Protein AF-A0A0D7EI09-F1 (afdb_monomer_lite)

Sequence (229 aa):
MLKRGVKDADVNAFLATLRSWRQDGRVPMLLSGSMGLSWLIRERGIAREHFNDLVKSNTPPPLRDDDARAMLKALATEENCDWLTPAIVDVVFEELAVAYPSFIQFAFGRLKDHKAVSVDDVRRIFADHIRPSLDEDFYAQFDTRMNRFETADKAMARDVLRCIAKAGDAPASLADIAQVLGSHAATDRDDIIPMLAEDGFVSVDTRDQSVRFGSPLVRTWWQSKPYRR

Radius of gyration: 21.13 Å; chains: 1; bounding box: 54×46×56 Å

Structure (mmCIF, N/CA/C/O backbone):
data_AF-A0A0D7EI09-F1
#
_entry.id   AF-A0A0D7EI09-F1
#
loop_
_atom_site.group_PDB
_atom_site.id
_atom_site.type_symbol
_atom_site.label_atom_id
_atom_site.label_alt_id
_atom_site.label_comp_id
_atom_site.label_asym_id
_atom_site.label_entity_id
_atom_site.label_seq_id
_atom_site.pdbx_PDB_ins_code
_atom_site.Cartn_x
_atom_site.Cartn_y
_atom_site.Cartn_z
_atom_site.occupancy
_atom_site.B_iso_or_equiv
_atom_site.auth_seq_id
_atom_site.auth_comp_id
_atom_site.auth_asym_id
_atom_site.auth_atom_id
_atom_site.pdbx_PDB_model_num
ATOM 1 N N . MET A 1 1 ? -21.530 2.955 -1.478 1.00 43.50 1 MET A N 1
ATOM 2 C CA . MET A 1 1 ? -22.876 3.490 -1.177 1.00 43.50 1 MET A CA 1
ATOM 3 C C . MET A 1 1 ? -23.848 2.312 -1.216 1.00 43.50 1 MET A C 1
ATOM 5 O O . MET A 1 1 ? -24.013 1.739 -2.286 1.00 43.50 1 MET A O 1
ATOM 9 N N . LEU A 1 2 ? -24.386 1.856 -0.075 1.00 46.69 2 LEU A N 1
ATOM 10 C CA . LEU A 1 2 ? -25.416 0.803 -0.076 1.00 46.69 2 LEU A CA 1
ATOM 11 C C . LEU A 1 2 ? -26.659 1.356 -0.782 1.00 46.69 2 LEU A C 1
ATOM 13 O O . LEU A 1 2 ? -27.037 2.507 -0.551 1.00 46.69 2 LEU A O 1
ATOM 17 N N . LYS A 1 3 ? -27.252 0.574 -1.691 1.00 48.78 3 LYS A N 1
ATOM 18 C CA . LYS A 1 3 ? -28.466 0.990 -2.401 1.00 48.78 3 LYS A CA 1
ATOM 19 C C . LYS A 1 3 ? -29.554 1.335 -1.380 1.00 48.78 3 LYS A C 1
ATOM 21 O O . LYS A 1 3 ? -29.692 0.674 -0.352 1.00 48.78 3 LYS A O 1
ATOM 26 N N . ARG A 1 4 ? -30.323 2.379 -1.688 1.00 49.19 4 ARG A N 1
ATOM 27 C CA . ARG A 1 4 ? -31.494 2.828 -0.924 1.00 49.19 4 ARG A CA 1
ATOM 28 C C . ARG A 1 4 ? -32.373 1.606 -0.593 1.00 49.19 4 ARG A C 1
ATOM 30 O O . ARG A 1 4 ? -32.851 0.958 -1.518 1.00 49.19 4 ARG A O 1
ATOM 37 N N . GLY A 1 5 ? -32.543 1.286 0.695 1.00 64.94 5 GLY A N 1
ATOM 38 C CA . GLY A 1 5 ? -33.444 0.220 1.165 1.00 64.94 5 GLY A CA 1
ATOM 39 C C . GLY A 1 5 ? -32.816 -0.949 1.937 1.00 64.94 5 GLY A C 1
ATOM 40 O O . GLY A 1 5 ? -33.574 -1.717 2.514 1.00 64.94 5 GLY A O 1
ATOM 41 N N . VAL A 1 6 ? -31.486 -1.083 1.999 1.00 72.44 6 VAL A N 1
ATOM 42 C CA . VAL A 1 6 ? -30.838 -2.111 2.842 1.00 72.44 6 VAL A CA 1
ATOM 43 C C . VAL A 1 6 ? -30.746 -1.611 4.285 1.00 72.44 6 VAL A C 1
ATOM 45 O O . VAL A 1 6 ? -30.148 -0.560 4.520 1.00 72.44 6 VAL A O 1
ATOM 48 N N . LYS A 1 7 ? -31.332 -2.339 5.242 1.00 81.50 7 LYS A N 1
ATOM 49 C CA . LYS A 1 7 ? -31.224 -2.043 6.679 1.00 81.50 7 LYS A CA 1
ATOM 50 C C . LYS A 1 7 ? -30.013 -2.763 7.275 1.00 81.50 7 LYS A C 1
ATOM 52 O O . LYS A 1 7 ? -29.650 -3.845 6.821 1.00 81.50 7 LYS A O 1
ATOM 57 N N . ASP A 1 8 ? -29.442 -2.229 8.352 1.00 79.94 8 ASP A N 1
ATOM 58 C CA . ASP A 1 8 ? -28.325 -2.884 9.059 1.00 79.94 8 ASP A CA 1
ATOM 59 C C . ASP A 1 8 ? -28.707 -4.283 9.579 1.00 79.94 8 ASP A C 1
ATOM 61 O O . ASP A 1 8 ? -27.880 -5.194 9.615 1.00 79.94 8 ASP A O 1
ATOM 65 N N . ALA A 1 9 ? -29.986 -4.493 9.911 1.00 83.69 9 ALA A N 1
ATOM 66 C CA . ALA A 1 9 ? -30.525 -5.806 10.259 1.00 83.69 9 ALA A CA 1
ATOM 67 C C . ALA A 1 9 ? -30.411 -6.818 9.103 1.00 83.69 9 ALA A C 1
ATOM 69 O O . ALA A 1 9 ? -30.091 -7.980 9.344 1.00 83.69 9 ALA A O 1
ATOM 70 N N . ASP A 1 10 ? -30.606 -6.378 7.856 1.00 86.56 10 ASP A N 1
ATOM 71 C CA . ASP A 1 10 ? -30.491 -7.239 6.675 1.00 86.56 10 ASP A CA 1
ATOM 72 C C . ASP A 1 10 ? -29.027 -7.650 6.452 1.00 86.56 10 ASP A C 1
ATOM 74 O O . ASP A 1 10 ? -28.735 -8.801 6.127 1.00 86.56 10 ASP A O 1
ATOM 78 N N . VAL A 1 11 ? -28.090 -6.722 6.690 1.00 85.62 11 VAL A N 1
ATOM 79 C CA . VAL A 1 11 ? -26.644 -6.985 6.617 1.00 85.62 11 VAL A CA 1
ATOM 80 C C . VAL A 1 11 ? -26.218 -7.993 7.686 1.00 85.62 11 VAL A C 1
ATOM 82 O O . VAL A 1 11 ? -25.511 -8.950 7.374 1.00 85.62 11 VAL A O 1
ATOM 85 N N . ASN A 1 12 ? -26.674 -7.823 8.928 1.00 86.69 12 ASN A N 1
ATOM 86 C CA . ASN A 1 12 ? -26.377 -8.762 10.011 1.00 86.69 12 ASN A CA 1
ATOM 87 C C . ASN A 1 12 ? -26.997 -10.146 9.754 1.00 86.69 12 ASN A C 1
ATOM 89 O O . ASN A 1 12 ? -26.310 -11.154 9.893 1.00 86.69 12 ASN A O 1
ATOM 93 N N . ALA A 1 13 ? -28.248 -10.222 9.288 1.00 89.81 13 ALA A N 1
ATOM 94 C CA . ALA A 1 13 ? -28.885 -11.495 8.939 1.00 89.81 13 ALA A CA 1
ATOM 95 C C . ALA A 1 13 ? -28.134 -12.233 7.815 1.00 89.81 13 ALA A C 1
ATOM 97 O O . ALA A 1 13 ? -27.916 -13.448 7.885 1.00 89.81 13 ALA A O 1
ATOM 98 N N . PHE A 1 14 ? -27.677 -11.497 6.800 1.00 90.06 14 PHE A N 1
ATOM 99 C CA . PHE A 1 14 ? -26.851 -12.049 5.733 1.00 90.06 14 PHE A CA 1
ATOM 100 C C . PHE A 1 14 ? -25.515 -12.588 6.265 1.00 90.06 14 PHE A C 1
ATOM 102 O O . PHE A 1 14 ? -25.155 -13.732 5.991 1.00 90.06 14 PHE A O 1
ATOM 109 N N . LEU A 1 15 ? -24.797 -11.809 7.076 1.00 89.62 15 LEU A N 1
ATOM 110 C CA . LEU A 1 15 ? -23.509 -12.219 7.644 1.00 89.62 15 LEU A CA 1
ATOM 111 C C . LEU A 1 15 ? -23.635 -13.391 8.629 1.00 89.62 15 LEU A C 1
ATOM 113 O O . LEU A 1 15 ? -22.776 -14.275 8.630 1.00 89.62 15 LEU A O 1
ATOM 117 N N . ALA A 1 16 ? -24.718 -13.449 9.407 1.00 90.31 16 ALA A N 1
ATOM 118 C CA . ALA A 1 16 ? -25.052 -14.591 10.254 1.00 90.31 16 ALA A CA 1
ATOM 119 C C . ALA A 1 16 ? -25.284 -15.864 9.424 1.00 90.31 16 ALA A C 1
ATOM 121 O O . ALA A 1 16 ? -24.780 -16.931 9.774 1.00 90.31 16 ALA A O 1
ATOM 122 N N . THR A 1 17 ? -25.975 -15.742 8.286 1.00 91.44 17 THR A N 1
ATOM 123 C CA . THR A 1 17 ? -26.182 -16.855 7.346 1.00 91.44 17 THR A CA 1
ATOM 124 C C . THR A 1 17 ? -24.850 -17.351 6.783 1.00 91.44 17 THR A C 1
ATOM 126 O O . THR A 1 17 ? -24.574 -18.550 6.813 1.00 91.44 17 THR A O 1
ATOM 129 N N . LEU A 1 18 ? -23.975 -16.436 6.347 1.00 90.94 18 LEU A N 1
ATOM 130 C CA . LEU A 1 18 ? -22.639 -16.802 5.868 1.00 90.94 18 LEU A CA 1
ATOM 131 C C . LEU A 1 18 ? -21.816 -17.505 6.950 1.00 90.94 18 LEU A C 1
ATOM 133 O O . LEU A 1 18 ? -21.122 -18.476 6.658 1.00 90.94 18 LEU A O 1
ATOM 137 N N . ARG A 1 19 ? -21.894 -17.037 8.200 1.00 89.94 19 ARG A N 1
ATOM 138 C CA . ARG A 1 19 ? -21.235 -17.692 9.334 1.00 89.94 19 ARG A CA 1
ATOM 139 C C . ARG A 1 19 ? -21.758 -19.107 9.554 1.00 89.94 19 ARG A C 1
ATOM 141 O O . ARG A 1 19 ? -20.942 -20.011 9.689 1.00 89.94 19 ARG A O 1
ATOM 148 N N . SER A 1 20 ? -23.075 -19.312 9.552 1.00 91.00 20 SER A N 1
ATOM 149 C CA . SER A 1 20 ? -23.663 -20.650 9.697 1.00 91.00 20 SER A CA 1
ATOM 150 C C . SER A 1 20 ? -23.129 -21.611 8.630 1.00 91.00 20 SER A C 1
ATOM 152 O O . SER A 1 20 ? -22.676 -22.700 8.966 1.00 91.00 20 SER A O 1
ATOM 154 N N . TRP A 1 21 ? -23.058 -21.183 7.366 1.00 91.50 21 TRP A N 1
ATOM 155 C CA . TRP A 1 21 ? -22.515 -22.019 6.288 1.00 91.50 21 TRP A CA 1
ATOM 156 C C . TRP A 1 21 ? -21.027 -22.353 6.448 1.00 91.50 21 TRP A C 1
ATOM 158 O O . TRP A 1 21 ? -20.609 -23.456 6.088 1.00 91.50 21 TRP A O 1
ATOM 168 N N . ARG A 1 22 ? -20.222 -21.424 6.984 1.00 91.06 22 ARG A N 1
ATOM 169 C CA . ARG A 1 22 ? -18.811 -21.694 7.305 1.00 91.06 22 ARG A CA 1
ATOM 170 C C . ARG A 1 22 ? -18.674 -22.679 8.461 1.00 91.06 22 ARG A C 1
ATOM 172 O O . ARG A 1 22 ? -17.860 -23.593 8.375 1.00 91.06 22 ARG A O 1
ATOM 179 N N . GLN A 1 23 ? -19.471 -22.514 9.517 1.00 88.31 23 GLN A N 1
ATOM 180 C CA . GLN A 1 23 ? -19.433 -23.370 10.707 1.00 88.31 23 GLN A CA 1
ATOM 181 C C . GLN A 1 23 ? -19.886 -24.803 10.422 1.00 88.31 23 GLN A C 1
ATOM 183 O O . GLN A 1 23 ? -19.331 -25.738 10.992 1.00 88.31 23 GLN A O 1
ATOM 188 N N . ASP A 1 24 ? -20.811 -24.984 9.480 1.00 89.25 24 ASP A N 1
ATOM 189 C CA . ASP A 1 24 ? -21.215 -26.307 8.997 1.00 89.25 24 ASP A CA 1
ATOM 190 C C . ASP A 1 24 ? -20.101 -27.025 8.206 1.00 89.25 24 ASP A C 1
ATOM 192 O O . ASP A 1 24 ? -20.253 -28.193 7.843 1.00 89.25 24 ASP A O 1
ATOM 196 N N . GLY A 1 25 ? -18.988 -26.344 7.896 1.00 80.19 25 GLY A N 1
ATOM 197 C CA . GLY A 1 25 ? -17.816 -26.908 7.217 1.00 80.19 25 GLY A CA 1
ATOM 198 C C . GLY A 1 25 ? -18.028 -27.229 5.734 1.00 80.19 25 GLY A C 1
ATOM 199 O O . GLY A 1 25 ? -17.153 -27.813 5.098 1.00 80.19 25 GLY A O 1
ATOM 200 N N . ARG A 1 26 ? -19.184 -26.863 5.167 1.00 78.38 26 ARG A N 1
ATOM 201 C CA . ARG A 1 26 ? -19.573 -27.207 3.788 1.00 78.38 26 ARG A CA 1
ATOM 202 C C . ARG A 1 26 ? -19.118 -26.185 2.756 1.00 78.38 26 ARG A C 1
ATOM 204 O O . ARG A 1 26 ? -18.979 -26.531 1.587 1.00 78.38 26 ARG A O 1
ATOM 211 N N . VAL A 1 27 ? -18.919 -24.936 3.175 1.00 85.00 27 VAL A N 1
ATOM 212 C CA . VAL A 1 27 ? -18.598 -23.829 2.270 1.00 85.00 27 VAL A CA 1
ATOM 213 C C . VAL A 1 27 ? -17.336 -23.120 2.760 1.00 85.00 27 VAL A C 1
ATOM 215 O O . VAL A 1 27 ? -17.422 -22.288 3.668 1.00 85.00 27 VAL A O 1
ATOM 218 N N . PRO A 1 28 ? -16.154 -23.415 2.184 1.00 83.56 28 PRO A N 1
ATOM 219 C CA . PRO A 1 28 ? -14.975 -22.598 2.430 1.00 83.56 28 PRO A CA 1
ATOM 220 C C . PRO A 1 28 ? -15.222 -21.188 1.880 1.00 83.56 28 PRO A C 1
ATOM 222 O O . PRO A 1 28 ? -15.705 -21.022 0.760 1.00 83.56 28 PRO A O 1
ATOM 225 N N . MET A 1 29 ? -14.901 -20.164 2.670 1.00 87.19 29 MET A N 1
ATOM 226 C CA . MET A 1 29 ? -15.096 -18.767 2.279 1.00 87.19 29 MET A CA 1
ATOM 227 C C . MET A 1 29 ? -13.822 -17.961 2.484 1.00 87.19 29 MET A C 1
ATOM 229 O O . MET A 1 29 ? -13.193 -18.033 3.539 1.00 87.19 29 MET A O 1
ATOM 233 N N . LEU A 1 30 ? -13.506 -17.131 1.493 1.00 84.62 30 LEU A N 1
ATOM 234 C CA . LEU A 1 30 ? -12.519 -16.066 1.600 1.00 84.62 30 LEU A CA 1
ATOM 235 C C . LEU A 1 30 ? -13.260 -14.728 1.601 1.00 84.62 30 LEU A C 1
ATOM 237 O O . LEU A 1 30 ? -13.912 -14.377 0.619 1.00 84.62 30 LEU A O 1
ATOM 241 N N . LEU A 1 31 ? -13.156 -13.981 2.701 1.00 80.25 31 LEU A N 1
ATOM 242 C CA . LEU A 1 31 ? -13.642 -12.605 2.767 1.00 80.25 31 LEU A CA 1
ATOM 243 C C . LEU A 1 31 ? -12.459 -11.659 2.574 1.00 80.25 31 LEU A C 1
ATOM 245 O O . LEU A 1 31 ? -11.647 -11.478 3.479 1.00 80.25 31 LEU A O 1
ATOM 249 N N . SER A 1 32 ? -12.363 -11.064 1.389 1.00 76.44 32 SER A N 1
ATOM 250 C CA . SER A 1 32 ? -11.350 -10.058 1.066 1.00 76.44 32 SER A CA 1
ATOM 251 C C . SER A 1 32 ? -11.975 -8.671 0.973 1.00 76.44 32 SER A C 1
ATOM 253 O O . SER A 1 32 ? -13.038 -8.503 0.376 1.00 76.44 32 SER A O 1
ATOM 255 N N . GLY A 1 33 ? -11.283 -7.662 1.489 1.00 69.31 33 GLY A N 1
ATOM 256 C CA . GLY A 1 33 ? -11.661 -6.263 1.337 1.00 69.31 33 GLY A CA 1
ATOM 257 C C . GLY A 1 33 ? -10.427 -5.375 1.387 1.00 69.31 33 GLY A C 1
ATOM 258 O O . GLY A 1 33 ? -9.521 -5.613 2.178 1.00 69.31 33 GLY A O 1
ATOM 259 N N . SER A 1 34 ? -10.387 -4.348 0.538 1.00 57.72 34 SER A N 1
ATOM 260 C CA . SER A 1 34 ? -9.311 -3.347 0.543 1.00 57.72 34 SER A CA 1
ATOM 261 C C . SER A 1 34 ? -9.416 -2.370 1.721 1.00 57.72 34 SER A C 1
ATOM 263 O O . SER A 1 34 ? -8.426 -1.734 2.084 1.00 57.72 34 SER A O 1
ATOM 265 N N . MET A 1 35 ? -10.602 -2.261 2.331 1.00 60.41 35 MET A N 1
ATOM 266 C CA . MET A 1 35 ? -10.854 -1.538 3.579 1.00 60.41 35 MET A CA 1
ATOM 267 C C . MET A 1 35 ? -10.921 -2.523 4.745 1.00 60.41 35 MET A C 1
ATOM 269 O O . MET A 1 35 ? -11.537 -3.582 4.621 1.00 60.41 35 MET A O 1
ATOM 273 N N . GLY A 1 36 ? -10.317 -2.153 5.877 1.00 65.06 36 GLY A N 1
ATOM 274 C CA . GLY A 1 36 ? -10.342 -2.959 7.091 1.00 65.06 36 GLY A CA 1
ATOM 275 C C . GLY A 1 36 ? -11.774 -3.302 7.499 1.00 65.06 36 GLY A C 1
ATOM 276 O O . GLY A 1 36 ? -12.619 -2.420 7.664 1.00 65.06 36 GLY A O 1
ATOM 277 N N . LEU A 1 37 ? -12.048 -4.598 7.665 1.00 72.00 37 LEU A N 1
ATOM 278 C CA . LEU A 1 37 ? -13.359 -5.110 8.071 1.00 72.00 37 LEU A CA 1
ATOM 279 C C . LEU A 1 37 ? -13.812 -4.504 9.409 1.00 72.00 37 LEU A C 1
ATOM 281 O O . LEU A 1 37 ? -14.994 -4.242 9.599 1.00 72.00 37 LEU A O 1
ATOM 285 N N . SER A 1 38 ? -12.862 -4.201 10.295 1.00 69.19 38 SER A N 1
ATOM 286 C CA . SER A 1 38 ? -13.098 -3.532 11.575 1.00 69.19 38 SER A CA 1
ATOM 287 C C . SER A 1 38 ? -13.787 -2.172 11.447 1.00 69.19 38 SER A C 1
ATOM 289 O O . SER A 1 38 ? -14.695 -1.873 12.222 1.00 69.19 38 SER A O 1
ATOM 291 N N . TRP A 1 39 ? -13.425 -1.366 10.445 1.00 71.50 39 TRP A N 1
ATOM 292 C CA . TRP A 1 39 ? -14.089 -0.083 10.223 1.00 71.50 39 TRP A CA 1
ATOM 293 C C . TRP A 1 39 ? -15.544 -0.275 9.783 1.00 71.50 39 TRP A C 1
ATOM 295 O O . TRP A 1 39 ? -16.437 0.365 10.334 1.00 71.50 39 TRP A O 1
ATOM 305 N N . LEU A 1 40 ? -15.793 -1.194 8.841 1.00 72.38 40 LEU A N 1
ATOM 306 C CA . LEU A 1 40 ? -17.151 -1.547 8.401 1.00 72.38 40 LEU A CA 1
ATOM 307 C C . LEU A 1 40 ? -18.004 -2.015 9.582 1.00 72.38 40 LEU A C 1
ATOM 309 O O . LEU A 1 40 ? -19.162 -1.624 9.696 1.00 72.38 40 LEU A O 1
ATOM 313 N N . ILE A 1 41 ? -17.413 -2.806 10.479 1.00 75.75 41 ILE A N 1
ATOM 314 C CA . ILE A 1 41 ? -18.056 -3.266 11.708 1.00 75.75 41 ILE A CA 1
ATOM 315 C C . ILE A 1 41 ? -18.487 -2.089 12.585 1.00 75.75 41 ILE A C 1
ATOM 317 O O . ILE A 1 41 ? -19.642 -2.040 13.004 1.00 75.75 41 ILE A O 1
ATOM 321 N N . ARG A 1 42 ? -17.584 -1.130 12.826 1.00 74.56 42 ARG A N 1
ATOM 322 C CA . ARG A 1 42 ? -17.848 0.043 13.669 1.00 74.56 42 ARG A CA 1
ATOM 323 C C . ARG A 1 42 ? -18.877 0.989 13.051 1.00 74.56 42 ARG A C 1
ATOM 325 O O . ARG A 1 42 ? -19.818 1.379 13.729 1.00 74.56 42 ARG A O 1
ATOM 332 N N . GLU A 1 43 ? -18.711 1.353 11.780 1.00 75.69 43 GLU A N 1
ATOM 333 C CA . GLU A 1 43 ? -19.566 2.349 11.117 1.00 75.69 43 GLU A CA 1
ATOM 334 C C . GLU A 1 43 ? -20.996 1.832 10.889 1.00 75.69 43 GLU A C 1
ATOM 336 O O . GLU A 1 43 ? -21.945 2.612 10.884 1.00 75.69 43 GLU A O 1
ATOM 341 N N . ARG A 1 44 ? -21.164 0.520 10.683 1.00 75.50 44 ARG A N 1
ATOM 342 C CA . ARG A 1 44 ? -22.447 -0.082 10.276 1.00 75.50 44 ARG A CA 1
ATOM 343 C C . ARG A 1 44 ? -23.128 -0.903 11.364 1.00 75.50 44 ARG A C 1
ATOM 345 O O . ARG A 1 44 ? -24.089 -1.604 11.067 1.00 75.50 44 ARG A O 1
ATOM 352 N N . GLY A 1 45 ? -22.614 -0.869 12.596 1.00 77.75 45 GLY A N 1
ATOM 353 C CA . GLY A 1 45 ? -23.165 -1.658 13.700 1.00 77.75 45 GLY A CA 1
ATOM 354 C C . GLY A 1 45 ? -23.240 -3.156 13.382 1.00 77.75 45 GLY A C 1
ATOM 355 O O . GLY A 1 45 ? -24.184 -3.832 13.789 1.00 77.75 45 GLY A O 1
ATOM 356 N N . ILE A 1 46 ? -22.285 -3.676 12.602 1.00 83.81 46 ILE A N 1
ATOM 357 C CA . ILE A 1 46 ? -22.250 -5.105 12.279 1.00 83.81 46 ILE A CA 1
ATOM 358 C C . ILE A 1 46 ? -21.766 -5.851 13.519 1.00 83.81 46 ILE A C 1
ATOM 360 O O . ILE A 1 46 ? -20.763 -5.478 14.130 1.00 83.81 46 ILE A O 1
ATOM 364 N N . ALA A 1 47 ? -22.442 -6.935 13.882 1.00 83.19 47 ALA A N 1
ATOM 365 C CA . ALA A 1 47 ? -22.061 -7.728 15.033 1.00 83.19 47 ALA A CA 1
ATOM 366 C C . ALA A 1 47 ? -20.707 -8.423 14.788 1.00 83.19 47 ALA A C 1
ATOM 368 O O . ALA A 1 47 ? -20.542 -9.218 13.858 1.00 83.19 47 ALA A O 1
ATOM 369 N N . ARG A 1 48 ? -19.720 -8.135 15.651 1.00 80.44 48 ARG A N 1
ATOM 370 C CA . ARG A 1 48 ? -18.353 -8.700 15.579 1.00 80.44 48 ARG A CA 1
ATOM 371 C C . ARG A 1 48 ? -18.345 -10.228 15.559 1.00 80.44 48 ARG A C 1
ATOM 373 O O . ARG A 1 48 ? -17.505 -10.835 14.900 1.00 80.44 48 ARG A O 1
ATOM 380 N N . GLU A 1 49 ? -19.314 -10.838 16.236 1.00 86.56 49 GLU A N 1
ATOM 381 C CA . GLU A 1 49 ? -19.473 -12.286 16.321 1.00 86.56 49 GLU A CA 1
ATOM 382 C C . GLU A 1 49 ? -19.587 -12.973 14.960 1.00 86.56 49 GLU A C 1
ATOM 384 O O . GLU A 1 49 ? -19.174 -14.124 14.842 1.00 86.56 49 GLU A O 1
ATOM 389 N N . HIS A 1 50 ? -20.046 -12.282 13.911 1.00 86.19 50 HIS A N 1
ATOM 390 C CA . HIS A 1 50 ? -20.130 -12.836 12.559 1.00 86.19 50 HIS A CA 1
ATOM 391 C C . HIS A 1 50 ? -18.768 -13.189 11.943 1.00 86.19 50 HIS A C 1
ATOM 393 O O . HIS A 1 50 ? -18.729 -13.871 10.918 1.00 86.19 50 HIS A O 1
ATOM 399 N N . PHE A 1 51 ? -17.665 -12.760 12.563 1.00 84.50 51 PHE A N 1
ATOM 400 C CA . PHE A 1 51 ? -16.307 -12.914 12.043 1.00 84.50 51 PHE A CA 1
ATOM 401 C C . PHE 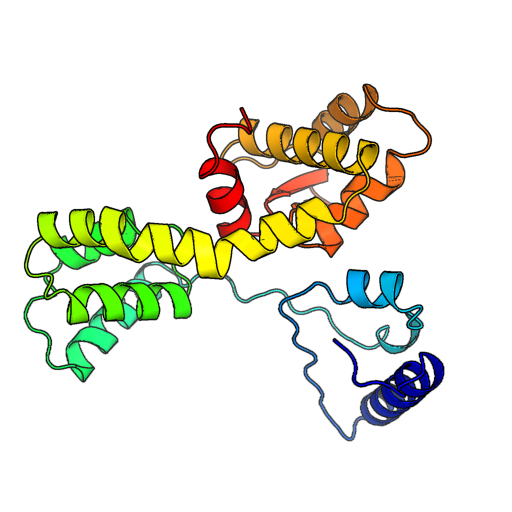A 1 51 ? -15.374 -13.717 12.962 1.00 84.50 51 PHE A C 1
ATOM 403 O O . PHE A 1 51 ? -14.231 -13.950 12.584 1.00 84.50 51 PHE A O 1
ATOM 410 N N . ASN A 1 52 ? -15.830 -14.158 14.142 1.00 83.81 52 ASN A N 1
ATOM 411 C CA . ASN A 1 52 ? -14.970 -14.836 15.132 1.00 83.81 52 ASN A CA 1
ATOM 412 C C . ASN A 1 52 ? -14.347 -16.153 14.631 1.00 83.81 52 ASN A C 1
ATOM 414 O O . ASN A 1 52 ? -13.316 -16.572 15.143 1.00 83.81 52 ASN A O 1
ATOM 418 N N . ASP A 1 53 ? -14.983 -16.815 13.665 1.00 82.94 53 ASP A N 1
ATOM 419 C CA . ASP A 1 53 ? -14.523 -18.061 13.045 1.00 82.94 53 ASP A CA 1
ATOM 420 C C . ASP A 1 53 ? -13.565 -17.832 11.860 1.00 82.94 53 ASP A C 1
ATOM 422 O O . ASP A 1 53 ? -13.066 -18.791 11.274 1.00 82.94 53 ASP A O 1
ATOM 426 N N . LEU A 1 54 ? -13.297 -16.574 11.494 1.00 84.00 54 LEU A N 1
ATOM 427 C CA . LEU A 1 54 ? -12.382 -16.242 10.409 1.00 84.00 54 LEU A CA 1
ATOM 428 C C . LEU A 1 54 ? -10.944 -16.166 10.908 1.00 84.00 54 LEU A C 1
ATOM 430 O O . LEU A 1 54 ? -10.616 -15.443 11.849 1.00 84.00 54 LEU A O 1
ATOM 434 N N . VAL A 1 55 ? -10.058 -16.839 10.184 1.00 81.31 55 VAL A N 1
ATOM 435 C CA . VAL A 1 55 ? -8.620 -16.639 10.330 1.00 81.31 55 VAL A CA 1
ATOM 436 C C . VAL A 1 55 ? -8.238 -15.402 9.527 1.00 81.31 55 VAL A C 1
ATOM 438 O O . VAL A 1 55 ? -8.418 -15.361 8.309 1.00 81.31 55 VAL A O 1
ATOM 441 N N . LYS A 1 56 ? -7.709 -14.378 10.202 1.00 74.25 56 LYS A N 1
ATOM 442 C CA . LYS A 1 56 ? -7.150 -13.211 9.514 1.00 74.25 56 LYS A CA 1
ATOM 443 C C . LYS A 1 56 ? -5.945 -13.662 8.691 1.00 74.25 56 LYS A C 1
ATOM 445 O O . LYS A 1 56 ? -4.963 -14.149 9.243 1.00 74.25 56 LYS A O 1
ATOM 450 N N . SER A 1 57 ? -6.029 -13.483 7.378 1.00 69.00 57 SER A N 1
ATOM 451 C CA . SER A 1 57 ? -4.883 -13.587 6.482 1.00 69.00 57 SER A CA 1
ATOM 452 C C . SER A 1 57 ? -4.433 -12.176 6.123 1.00 69.00 57 SER A C 1
ATOM 454 O O . SER A 1 57 ? -5.259 -11.332 5.768 1.00 69.00 57 SER A O 1
ATOM 456 N N . ASN A 1 58 ? -3.140 -11.905 6.275 1.00 66.19 58 ASN A N 1
ATOM 457 C CA . ASN A 1 58 ? -2.565 -10.620 5.900 1.00 66.19 58 ASN A CA 1
ATOM 458 C C . ASN A 1 58 ? -2.434 -10.535 4.378 1.00 66.19 58 ASN A C 1
ATOM 460 O O . ASN A 1 58 ? -2.309 -11.554 3.697 1.00 66.19 58 ASN A O 1
ATOM 464 N N . THR A 1 59 ? -2.414 -9.311 3.851 1.00 67.62 59 THR A N 1
ATOM 465 C CA . THR A 1 59 ? -2.008 -9.065 2.464 1.00 67.62 59 THR A CA 1
ATOM 466 C C . THR A 1 59 ? -0.692 -9.801 2.196 1.00 67.62 59 THR A C 1
ATOM 468 O O . THR A 1 59 ? 0.232 -9.663 3.007 1.00 67.62 59 THR A O 1
ATOM 471 N N . PRO A 1 60 ? -0.588 -10.582 1.103 1.00 75.69 60 PRO A N 1
ATOM 472 C CA . PRO A 1 60 ? 0.661 -11.232 0.739 1.00 75.69 60 PRO A CA 1
ATOM 473 C C . PRO A 1 60 ? 1.805 -10.215 0.728 1.00 75.69 60 PRO A C 1
ATOM 475 O O . PRO A 1 60 ? 1.583 -9.078 0.302 1.00 75.69 60 PRO A O 1
ATOM 478 N N . PRO A 1 61 ? 3.005 -10.582 1.203 1.00 82.44 61 PRO A N 1
ATOM 479 C CA . PRO A 1 61 ? 4.138 -9.671 1.175 1.00 82.44 61 PRO A CA 1
ATOM 480 C C . PRO A 1 61 ? 4.498 -9.302 -0.276 1.00 82.44 61 PRO A C 1
ATOM 482 O O . PRO A 1 61 ? 4.110 -10.014 -1.210 1.00 82.44 61 PRO A O 1
ATOM 485 N N . PRO A 1 62 ? 5.249 -8.206 -0.486 1.00 89.69 62 PRO A N 1
ATOM 486 C CA . PRO A 1 62 ? 5.853 -7.921 -1.782 1.00 89.69 62 PRO A CA 1
ATOM 487 C C . PRO A 1 62 ? 6.640 -9.131 -2.291 1.00 89.69 62 PRO A C 1
ATOM 489 O O . PRO A 1 62 ? 7.160 -9.920 -1.495 1.00 89.69 62 PRO A O 1
ATOM 492 N N . LEU A 1 63 ? 6.741 -9.267 -3.612 1.00 94.00 63 LEU A N 1
ATOM 493 C CA . LEU A 1 63 ? 7.584 -10.294 -4.205 1.00 94.00 63 LEU A CA 1
ATOM 494 C C . LEU A 1 63 ? 9.030 -10.107 -3.739 1.00 94.00 63 LEU A C 1
ATOM 496 O O . LEU A 1 63 ? 9.505 -8.983 -3.556 1.00 94.00 63 LEU A O 1
ATOM 500 N N . ARG A 1 64 ? 9.731 -11.227 -3.563 1.00 94.81 64 ARG A N 1
ATOM 501 C CA . ARG A 1 64 ? 11.184 -11.211 -3.375 1.00 94.81 64 ARG A CA 1
ATOM 502 C C . ARG A 1 64 ? 11.837 -10.696 -4.655 1.00 94.81 64 ARG A C 1
ATOM 504 O O . ARG A 1 64 ? 11.260 -10.844 -5.728 1.00 94.81 64 ARG A O 1
ATOM 511 N N . ASP A 1 65 ? 13.036 -10.137 -4.537 1.00 94.50 65 ASP A N 1
ATOM 512 C CA . ASP A 1 65 ? 13.727 -9.474 -5.651 1.00 94.50 65 ASP A CA 1
ATOM 513 C C . ASP A 1 65 ? 13.820 -10.360 -6.910 1.00 94.50 65 ASP A C 1
ATOM 515 O O . ASP A 1 65 ? 13.391 -9.948 -7.987 1.00 94.50 65 ASP A O 1
ATOM 519 N N . ASP A 1 66 ? 14.243 -11.620 -6.758 1.00 96.31 66 ASP A N 1
ATOM 520 C CA . ASP A 1 66 ? 14.322 -12.579 -7.869 1.00 96.31 66 ASP A CA 1
ATOM 521 C C . ASP A 1 66 ? 12.959 -12.826 -8.538 1.00 96.31 66 ASP A C 1
ATOM 523 O O . ASP A 1 66 ? 12.849 -12.785 -9.766 1.00 96.31 66 ASP A O 1
ATOM 527 N N . ASP A 1 67 ? 11.907 -13.033 -7.737 1.00 97.50 67 ASP A N 1
ATOM 528 C CA . ASP A 1 67 ? 10.544 -13.294 -8.220 1.00 97.50 67 ASP A CA 1
ATOM 529 C C . ASP A 1 67 ? 9.959 -12.048 -8.915 1.00 97.50 67 ASP A C 1
ATOM 531 O O . ASP A 1 67 ? 9.305 -12.146 -9.956 1.00 97.50 67 ASP A O 1
ATOM 535 N N . ALA A 1 68 ? 10.231 -10.858 -8.375 1.00 97.50 68 ALA A N 1
ATOM 536 C CA . ALA A 1 68 ? 9.799 -9.581 -8.931 1.00 97.50 68 ALA A CA 1
ATOM 537 C C . ALA A 1 68 ? 10.465 -9.304 -10.287 1.00 97.50 68 ALA A C 1
ATOM 539 O O . ALA A 1 68 ? 9.795 -8.959 -11.266 1.00 97.50 68 ALA A O 1
ATOM 540 N N . ARG A 1 69 ? 11.784 -9.510 -10.371 1.00 97.56 69 ARG A N 1
ATOM 541 C CA . ARG A 1 69 ? 12.561 -9.361 -11.608 1.00 97.56 69 ARG A CA 1
ATOM 542 C C . ARG A 1 69 ? 12.151 -10.387 -12.655 1.00 97.56 69 ARG A C 1
ATOM 544 O O . ARG A 1 69 ? 12.048 -10.039 -13.832 1.00 97.56 69 ARG A O 1
ATOM 551 N N . ALA A 1 70 ? 11.897 -11.629 -12.244 1.00 97.19 70 ALA A N 1
ATOM 552 C CA . ALA A 1 70 ? 11.381 -12.667 -13.129 1.00 97.19 70 ALA A CA 1
ATOM 553 C C . ALA A 1 70 ? 10.009 -12.280 -13.696 1.00 97.19 70 ALA A C 1
ATOM 555 O O . ALA A 1 70 ? 9.789 -12.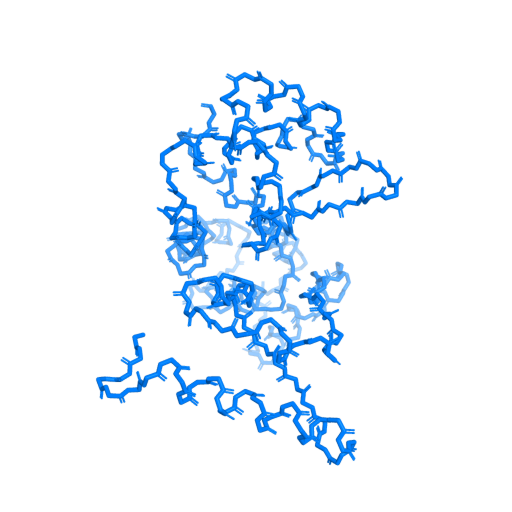406 -14.900 1.00 97.19 70 ALA A O 1
ATOM 556 N N . MET A 1 71 ? 9.122 -11.728 -12.864 1.00 97.94 71 MET A N 1
ATOM 557 C CA . MET A 1 71 ? 7.815 -11.243 -13.299 1.00 97.94 71 MET A CA 1
ATOM 558 C C . MET A 1 71 ? 7.922 -10.110 -14.331 1.00 97.94 71 MET A C 1
ATOM 560 O O . MET A 1 71 ? 7.260 -10.174 -15.364 1.00 97.94 71 MET A O 1
ATOM 564 N N . LEU A 1 72 ? 8.769 -9.098 -14.102 1.00 97.81 72 LEU A N 1
ATOM 565 C CA . LEU A 1 72 ? 8.953 -8.000 -15.063 1.00 97.81 72 LEU A CA 1
ATOM 566 C C . LEU A 1 72 ? 9.491 -8.503 -16.415 1.00 97.81 72 LEU A C 1
ATOM 568 O O . LEU A 1 72 ? 9.013 -8.087 -17.470 1.00 97.81 72 LEU A O 1
ATOM 572 N N . LYS A 1 73 ? 10.445 -9.440 -16.389 1.00 96.62 73 LYS A N 1
ATOM 573 C CA . LYS A 1 73 ? 10.980 -10.082 -17.601 1.00 96.62 73 LYS A CA 1
ATOM 574 C C . LYS A 1 73 ? 9.924 -10.906 -18.335 1.00 96.62 73 LYS A C 1
ATOM 576 O O . LYS A 1 73 ? 9.870 -10.861 -19.562 1.00 96.62 73 LYS A O 1
ATOM 581 N N . ALA A 1 74 ? 9.081 -11.634 -17.602 1.00 97.56 74 ALA A N 1
ATOM 582 C CA . ALA A 1 74 ? 7.986 -12.403 -18.184 1.00 97.56 74 ALA A CA 1
ATOM 583 C C . ALA A 1 74 ? 6.978 -11.489 -18.896 1.00 97.56 74 ALA A C 1
ATOM 585 O O . ALA A 1 74 ? 6.595 -11.784 -20.023 1.00 97.56 74 ALA A O 1
ATOM 586 N N . LEU A 1 75 ? 6.629 -10.344 -18.294 1.00 97.69 75 LEU A N 1
ATOM 587 C CA . LEU A 1 75 ? 5.758 -9.343 -18.921 1.00 97.69 75 LEU A CA 1
ATOM 588 C C . LEU A 1 75 ? 6.347 -8.798 -20.230 1.00 97.69 75 LEU A C 1
ATOM 590 O O . LEU A 1 75 ? 5.651 -8.744 -21.239 1.00 97.69 75 LEU A O 1
ATOM 594 N N . ALA A 1 76 ? 7.634 -8.437 -20.240 1.00 95.69 76 ALA A N 1
ATOM 595 C CA . ALA A 1 76 ? 8.296 -7.977 -21.461 1.00 95.69 76 ALA A CA 1
ATOM 596 C C . ALA A 1 76 ? 8.371 -9.064 -22.539 1.00 95.69 76 ALA A C 1
ATOM 598 O O . ALA A 1 76 ? 8.192 -8.762 -23.715 1.00 95.69 76 ALA A O 1
ATOM 599 N N . THR A 1 77 ? 8.603 -10.317 -22.145 1.00 96.31 77 THR A N 1
ATOM 600 C CA . THR A 1 77 ? 8.666 -11.450 -23.078 1.00 96.31 77 THR A CA 1
ATOM 601 C C . THR A 1 77 ? 7.309 -11.698 -23.736 1.00 96.31 77 THR A C 1
ATOM 603 O O . THR A 1 77 ? 7.241 -11.796 -24.957 1.00 96.31 77 THR A O 1
ATOM 606 N N . GLU A 1 78 ? 6.231 -11.739 -22.947 1.00 96.81 78 GLU A N 1
ATOM 607 C CA . GLU A 1 78 ? 4.859 -11.934 -23.441 1.00 96.81 78 GLU A CA 1
ATOM 608 C C . GLU A 1 78 ? 4.448 -10.835 -24.436 1.00 96.81 78 GLU A C 1
ATOM 610 O O . GLU A 1 78 ? 3.815 -11.091 -25.457 1.00 96.81 78 GLU A O 1
ATOM 615 N N . GLU A 1 79 ? 4.879 -9.600 -24.179 1.00 95.12 79 GLU A N 1
ATOM 616 C CA . GLU A 1 79 ? 4.575 -8.429 -25.006 1.00 95.12 79 GLU A CA 1
ATOM 617 C C . GLU A 1 79 ? 5.625 -8.160 -26.100 1.00 95.12 79 GLU A C 1
ATOM 619 O O . GLU A 1 79 ? 5.595 -7.102 -26.730 1.00 95.12 79 GLU A O 1
ATOM 624 N N . ASN A 1 80 ? 6.557 -9.093 -26.337 1.00 93.81 80 ASN A N 1
ATOM 625 C CA . ASN A 1 80 ? 7.631 -8.994 -27.337 1.00 93.81 80 ASN A CA 1
ATOM 626 C C . ASN A 1 80 ? 8.450 -7.686 -27.253 1.00 93.81 80 ASN A C 1
ATOM 628 O O . ASN A 1 80 ? 8.795 -7.078 -28.266 1.00 93.81 80 ASN A O 1
ATOM 632 N N . CYS A 1 81 ? 8.750 -7.240 -26.034 1.00 91.38 81 CYS A N 1
ATOM 633 C CA . CYS A 1 81 ? 9.535 -6.042 -25.752 1.00 91.38 81 CYS A CA 1
ATOM 634 C C . CYS A 1 81 ? 11.032 -6.376 -25.650 1.00 91.38 81 CYS A C 1
ATOM 636 O O . CYS A 1 81 ? 11.472 -7.004 -24.688 1.00 91.38 81 CYS A O 1
ATOM 638 N N . ASP A 1 82 ? 11.827 -5.905 -26.609 1.00 90.88 82 ASP A N 1
ATOM 639 C CA . ASP A 1 82 ? 13.285 -6.095 -26.675 1.00 90.88 82 ASP A CA 1
ATOM 640 C C . ASP A 1 82 ? 14.092 -4.998 -25.952 1.00 90.88 82 ASP A C 1
ATOM 642 O O . ASP A 1 82 ? 15.278 -5.168 -25.671 1.00 90.88 82 ASP A O 1
ATOM 646 N N . TRP A 1 83 ? 13.443 -3.893 -25.584 1.00 91.25 83 TRP A N 1
ATOM 647 C CA . TRP A 1 83 ? 14.055 -2.759 -24.888 1.00 91.25 83 TRP A CA 1
ATOM 648 C C . TRP A 1 83 ? 14.373 -3.024 -23.408 1.00 91.25 83 TRP A C 1
ATOM 650 O O . TRP A 1 83 ? 15.104 -2.245 -22.796 1.00 91.25 83 TRP A O 1
ATOM 660 N N . LEU A 1 84 ? 13.854 -4.099 -22.801 1.00 93.75 84 LEU A N 1
ATOM 661 C CA . LEU A 1 84 ? 14.016 -4.373 -21.368 1.00 93.75 84 LEU A CA 1
ATOM 662 C C . LEU A 1 84 ? 15.405 -4.963 -21.043 1.00 93.75 84 LEU A C 1
ATOM 664 O O . LEU A 1 84 ? 15.567 -6.155 -20.778 1.00 93.75 84 LEU A O 1
ATOM 668 N N . THR A 1 85 ? 16.424 -4.107 -21.037 1.00 95.00 85 THR A N 1
ATOM 669 C CA . THR A 1 85 ? 17.797 -4.473 -20.648 1.00 95.00 85 THR A CA 1
ATOM 670 C C . THR A 1 85 ? 17.947 -4.647 -19.127 1.00 95.00 85 THR A C 1
ATOM 672 O O . THR A 1 85 ? 17.148 -4.096 -18.367 1.00 95.00 85 THR A O 1
ATOM 675 N N . PRO A 1 86 ? 18.996 -5.344 -18.635 1.00 95.38 86 PRO A N 1
ATOM 676 C CA . PRO A 1 86 ? 19.267 -5.447 -17.197 1.00 95.38 86 PRO A CA 1
ATOM 677 C C . PRO A 1 86 ? 19.341 -4.091 -16.478 1.00 95.38 86 PRO A C 1
ATOM 679 O O . PRO A 1 86 ? 18.749 -3.944 -15.417 1.00 95.38 86 PRO A O 1
ATOM 682 N N . ALA A 1 87 ? 19.963 -3.081 -17.096 1.00 96.19 87 ALA A N 1
ATOM 683 C CA . ALA A 1 87 ? 20.061 -1.735 -16.524 1.00 96.19 87 ALA A CA 1
ATOM 684 C C . ALA A 1 87 ? 18.692 -1.045 -16.382 1.00 96.19 87 ALA A C 1
ATOM 686 O O . ALA A 1 87 ? 18.446 -0.331 -15.414 1.00 96.19 87 ALA A O 1
ATOM 687 N N . ILE A 1 88 ? 17.782 -1.273 -17.335 1.00 96.31 88 ILE A N 1
ATOM 688 C CA . ILE A 1 88 ? 16.403 -0.782 -17.244 1.00 96.31 88 ILE A CA 1
ATOM 689 C C . ILE A 1 88 ? 15.650 -1.516 -16.135 1.00 96.31 88 ILE A C 1
ATOM 691 O O . ILE A 1 88 ? 14.950 -0.871 -15.364 1.00 96.31 88 ILE A O 1
ATOM 695 N N . VAL A 1 89 ? 15.815 -2.838 -16.015 1.00 96.69 89 VAL A N 1
ATOM 696 C CA . VAL A 1 89 ? 15.217 -3.614 -14.915 1.00 96.69 89 VAL A CA 1
ATOM 697 C C . VAL A 1 89 ? 15.667 -3.065 -13.563 1.00 96.69 89 VAL A C 1
ATOM 699 O O . VAL A 1 89 ? 14.822 -2.844 -12.701 1.00 96.69 89 VAL A O 1
ATOM 702 N N . ASP A 1 90 ? 16.966 -2.812 -13.390 1.00 96.62 90 ASP A N 1
ATOM 703 C CA . ASP A 1 90 ? 17.510 -2.253 -12.150 1.00 96.62 90 ASP A CA 1
ATOM 704 C C . ASP A 1 90 ? 16.856 -0.911 -11.812 1.00 96.62 90 ASP A C 1
ATOM 706 O O . ASP A 1 90 ? 16.295 -0.759 -10.730 1.00 96.62 90 ASP A O 1
ATOM 710 N N . VAL A 1 91 ? 16.811 0.016 -12.771 1.00 97.44 91 VAL A N 1
ATOM 711 C CA . VAL A 1 91 ? 16.201 1.338 -12.566 1.00 97.44 91 VAL A CA 1
ATOM 712 C C . VAL A 1 91 ? 14.697 1.252 -12.306 1.00 97.44 91 VAL A C 1
ATOM 714 O O . VAL A 1 91 ? 14.178 2.013 -11.497 1.00 97.44 91 VAL A O 1
ATOM 717 N N . VAL A 1 92 ? 13.973 0.313 -12.921 1.00 96.88 92 VAL A N 1
ATOM 718 C CA . VAL A 1 92 ? 12.553 0.100 -12.597 1.00 96.88 92 VAL A CA 1
ATOM 719 C C . VAL A 1 92 ? 12.382 -0.259 -11.119 1.00 96.88 92 VAL A C 1
ATOM 721 O O . VAL A 1 92 ? 11.480 0.270 -10.474 1.00 96.88 92 VAL A O 1
ATOM 724 N N . PHE A 1 93 ? 13.240 -1.120 -10.566 1.00 96.00 93 PHE A N 1
ATOM 725 C CA . PHE A 1 93 ? 13.168 -1.504 -9.153 1.00 96.00 93 PHE A CA 1
ATOM 726 C C . PHE A 1 93 ? 13.754 -0.462 -8.193 1.00 96.00 93 PHE A C 1
ATOM 728 O O . PHE A 1 93 ? 13.311 -0.407 -7.049 1.00 96.00 93 PHE A O 1
ATOM 735 N N . GLU A 1 94 ? 14.668 0.400 -8.647 1.00 94.31 94 GLU A N 1
ATOM 736 C CA . GLU A 1 94 ? 15.079 1.604 -7.906 1.00 94.31 94 GLU A CA 1
ATOM 737 C C . GLU A 1 94 ? 13.925 2.614 -7.778 1.00 94.31 94 GLU A C 1
ATOM 739 O O . GLU A 1 94 ? 13.742 3.230 -6.729 1.00 94.31 94 GLU A O 1
ATOM 744 N N . GLU A 1 95 ? 13.137 2.789 -8.843 1.00 93.56 95 GLU A N 1
ATOM 745 C CA . GLU A 1 95 ? 12.038 3.758 -8.884 1.00 93.56 95 GLU A CA 1
ATOM 746 C C . GLU A 1 95 ? 10.740 3.224 -8.244 1.00 93.56 95 GLU A C 1
ATOM 748 O O . GLU A 1 95 ? 9.918 4.008 -7.750 1.00 93.56 95 GLU A O 1
ATOM 753 N N . LEU A 1 96 ? 10.537 1.901 -8.237 1.00 91.69 96 LEU A N 1
ATOM 754 C CA . LEU A 1 96 ? 9.387 1.253 -7.610 1.00 91.69 96 LEU A CA 1
ATOM 755 C C . LEU A 1 96 ? 9.435 1.387 -6.087 1.00 91.69 96 LEU A C 1
ATOM 757 O O . LEU A 1 96 ? 10.326 0.889 -5.410 1.00 91.69 96 LEU A O 1
ATOM 761 N N . ALA A 1 97 ? 8.367 1.945 -5.522 1.00 84.12 97 ALA A N 1
ATOM 762 C CA . ALA A 1 97 ? 8.201 2.021 -4.075 1.00 84.12 97 ALA A CA 1
ATOM 763 C C . ALA A 1 97 ? 8.081 0.641 -3.399 1.00 84.12 97 ALA A C 1
ATOM 765 O O . ALA A 1 97 ? 8.443 0.480 -2.234 1.00 84.12 97 ALA A O 1
ATOM 766 N N . VAL A 1 98 ? 7.504 -0.343 -4.100 1.00 89.38 98 VAL A N 1
ATOM 767 C CA . VAL A 1 98 ? 7.286 -1.698 -3.587 1.00 89.38 98 VAL A CA 1
ATOM 768 C C . VAL A 1 98 ? 7.058 -2.697 -4.724 1.00 89.38 98 VAL A C 1
ATOM 770 O O . VAL A 1 98 ? 6.364 -2.403 -5.698 1.00 89.38 98 VAL A O 1
ATOM 773 N N . ALA A 1 99 ? 7.587 -3.911 -4.570 1.00 93.31 99 ALA A N 1
ATOM 774 C CA . ALA A 1 99 ? 7.493 -4.995 -5.547 1.00 93.31 99 ALA A CA 1
ATOM 775 C C . ALA A 1 99 ? 6.192 -5.818 -5.429 1.00 93.31 99 ALA A C 1
ATOM 777 O O . ALA A 1 99 ? 6.216 -7.048 -5.375 1.00 93.31 99 ALA A O 1
ATOM 778 N N . TYR A 1 100 ? 5.029 -5.162 -5.358 1.00 91.94 100 TYR A N 1
ATOM 779 C CA . TYR A 1 100 ? 3.757 -5.883 -5.486 1.00 91.94 100 TYR A CA 1
ATOM 780 C C . TYR A 1 100 ? 3.480 -6.237 -6.954 1.00 91.94 100 TYR A C 1
ATOM 782 O O . TYR A 1 100 ? 3.725 -5.395 -7.820 1.00 91.94 100 TYR A O 1
ATOM 790 N N . PRO A 1 101 ? 2.897 -7.416 -7.255 1.00 94.06 101 PRO A N 1
ATOM 791 C CA . PRO A 1 101 ? 2.603 -7.822 -8.632 1.00 94.06 101 PRO A CA 1
ATOM 792 C C . PRO A 1 101 ? 1.828 -6.768 -9.436 1.00 94.06 101 PRO A C 1
ATOM 794 O O . PRO A 1 101 ? 2.183 -6.460 -10.572 1.00 94.06 101 PRO A O 1
ATOM 797 N N . SER A 1 102 ? 0.815 -6.149 -8.822 1.00 90.69 102 SER A N 1
ATOM 798 C CA . SER A 1 102 ? 0.011 -5.100 -9.458 1.00 90.69 102 SER A CA 1
ATOM 799 C C . SER A 1 102 ? 0.808 -3.829 -9.759 1.00 90.69 102 SER A C 1
ATOM 801 O O . SER A 1 102 ? 0.563 -3.192 -10.777 1.00 90.69 102 SER A O 1
ATOM 803 N N . PHE A 1 103 ? 1.779 -3.470 -8.915 1.00 92.44 103 PHE A N 1
ATOM 804 C CA . PHE A 1 103 ? 2.638 -2.300 -9.120 1.00 92.44 103 PHE A CA 1
ATOM 805 C C . PHE A 1 103 ? 3.642 -2.549 -10.245 1.00 92.44 103 PHE A C 1
ATOM 807 O O . PHE A 1 103 ? 3.857 -1.668 -11.072 1.00 92.44 103 PHE A O 1
ATOM 814 N N . ILE A 1 104 ? 4.197 -3.763 -10.319 1.00 96.38 104 ILE A N 1
ATOM 815 C CA . ILE A 1 104 ? 5.093 -4.178 -11.406 1.00 96.38 104 ILE A CA 1
ATOM 816 C C . ILE A 1 104 ? 4.340 -4.153 -12.742 1.00 96.38 104 ILE A C 1
ATOM 818 O O . ILE A 1 104 ? 4.820 -3.553 -13.699 1.00 96.38 104 ILE A O 1
ATOM 822 N N . GLN A 1 105 ? 3.138 -4.739 -12.798 1.00 95.88 105 GLN A N 1
ATOM 823 C CA . GLN A 1 105 ? 2.280 -4.705 -13.991 1.00 95.88 105 GLN A CA 1
ATOM 824 C C . GLN A 1 105 ? 1.909 -3.281 -14.398 1.00 95.88 105 GLN A C 1
ATOM 826 O O . GLN A 1 105 ? 2.006 -2.933 -15.573 1.00 95.88 105 GLN A O 1
ATOM 831 N N . PHE A 1 106 ? 1.504 -2.456 -13.431 1.00 94.75 106 PHE A N 1
ATOM 832 C CA . PHE A 1 106 ? 1.139 -1.068 -13.678 1.00 94.75 106 PHE A CA 1
ATOM 833 C C . PHE A 1 106 ? 2.315 -0.265 -14.246 1.00 94.75 106 PHE A C 1
ATOM 835 O O . PHE A 1 106 ? 2.173 0.384 -15.283 1.00 94.75 106 PHE A O 1
ATOM 842 N N . ALA A 1 107 ? 3.485 -0.349 -13.607 1.00 96.06 107 ALA A N 1
ATOM 843 C CA . ALA A 1 107 ? 4.689 0.330 -14.068 1.00 96.06 107 ALA A CA 1
ATOM 844 C C . ALA A 1 107 ? 5.098 -0.152 -15.465 1.00 96.06 107 ALA A C 1
ATOM 846 O O . ALA A 1 107 ? 5.314 0.669 -16.352 1.00 96.06 107 ALA A O 1
ATOM 847 N N . PHE A 1 108 ? 5.129 -1.467 -15.691 1.00 97.44 108 PHE A N 1
ATOM 848 C CA . PHE A 1 108 ? 5.452 -2.040 -16.995 1.00 97.44 108 PHE A CA 1
ATOM 849 C C . PHE A 1 108 ? 4.500 -1.554 -18.097 1.00 97.44 108 PHE A C 1
ATOM 851 O O . PHE A 1 108 ? 4.966 -1.118 -19.149 1.00 97.44 108 PHE A O 1
ATOM 858 N N . GLY A 1 109 ? 3.186 -1.559 -17.844 1.00 96.31 109 GLY A N 1
ATOM 859 C CA . GLY A 1 109 ? 2.190 -1.059 -18.793 1.00 96.31 109 GLY A CA 1
ATOM 860 C C . GLY A 1 109 ? 2.457 0.392 -19.195 1.00 96.31 109 GLY A C 1
ATOM 861 O O . GLY A 1 109 ? 2.528 0.699 -20.381 1.00 96.31 109 GLY A O 1
ATOM 862 N N . ARG A 1 110 ? 2.726 1.271 -18.220 1.00 96.06 110 ARG A N 1
ATOM 863 C CA . ARG A 1 110 ? 3.063 2.679 -18.490 1.00 96.06 110 ARG A CA 1
ATOM 864 C C . ARG A 1 110 ? 4.382 2.838 -19.242 1.00 96.06 110 ARG A C 1
ATOM 866 O O . ARG A 1 110 ? 4.454 3.637 -20.170 1.00 96.06 110 ARG A O 1
ATOM 873 N N . LEU A 1 111 ? 5.416 2.082 -18.885 1.00 97.12 111 LEU A N 1
ATOM 874 C CA . LEU A 1 111 ? 6.697 2.124 -19.596 1.00 97.12 111 LEU A CA 1
ATOM 875 C C . LEU A 1 111 ? 6.539 1.698 -21.058 1.00 97.12 111 LEU A C 1
ATOM 877 O O . LEU A 1 111 ? 7.077 2.358 -21.946 1.00 97.12 111 LEU A O 1
ATOM 881 N N . LYS A 1 112 ? 5.746 0.652 -21.312 1.00 96.12 112 LYS A N 1
ATOM 882 C CA . LYS A 1 112 ? 5.424 0.185 -22.662 1.00 96.12 112 LYS A CA 1
ATOM 883 C C . LYS A 1 112 ? 4.638 1.235 -23.451 1.00 96.12 112 LYS A C 1
ATOM 885 O O . LYS A 1 112 ? 5.042 1.591 -24.557 1.00 96.12 112 LYS A O 1
ATOM 890 N N . ASP A 1 113 ? 3.559 1.769 -22.879 1.00 95.69 113 ASP A N 1
ATOM 891 C CA . ASP A 1 113 ? 2.685 2.751 -23.539 1.00 95.69 113 ASP A CA 1
ATOM 892 C C . ASP A 1 113 ? 3.441 4.033 -23.923 1.00 95.69 113 ASP A C 1
ATOM 894 O O . ASP A 1 113 ? 3.208 4.615 -24.984 1.00 95.69 113 ASP A O 1
ATOM 898 N N . HIS A 1 114 ? 4.397 4.439 -23.085 1.00 95.31 114 HIS A N 1
ATOM 899 C CA . HIS A 1 114 ? 5.253 5.603 -23.309 1.00 95.31 114 HIS A CA 1
ATOM 900 C C . HIS A 1 114 ? 6.583 5.274 -24.008 1.00 95.31 114 HIS A C 1
ATOM 902 O O . HIS A 1 114 ? 7.421 6.165 -24.155 1.00 95.31 114 HIS A O 1
ATOM 908 N N . LYS A 1 115 ? 6.757 4.030 -24.479 1.00 92.50 115 LYS A N 1
ATOM 909 C CA . LYS A 1 115 ? 7.909 3.555 -25.262 1.00 92.50 115 LYS A CA 1
ATOM 910 C C . LYS A 1 115 ? 9.257 3.830 -24.588 1.00 92.50 115 LYS A C 1
ATOM 912 O O . LYS A 1 115 ? 10.163 4.382 -25.209 1.00 92.50 115 LYS A O 1
ATOM 917 N N . ALA A 1 116 ? 9.386 3.459 -23.316 1.00 93.38 116 ALA A N 1
ATOM 918 C CA . ALA A 1 116 ? 10.654 3.553 -22.603 1.00 93.38 116 ALA A CA 1
ATOM 919 C C . ALA A 1 116 ? 11.719 2.678 -23.284 1.00 93.38 116 ALA A C 1
ATOM 921 O O . ALA A 1 116 ? 11.543 1.468 -23.382 1.00 93.38 116 ALA A O 1
ATOM 922 N N . VAL A 1 117 ? 12.827 3.273 -23.733 1.00 93.81 117 VAL A N 1
ATOM 923 C CA . VAL A 1 117 ? 13.945 2.529 -24.355 1.00 93.81 117 VAL A CA 1
ATOM 924 C C . VAL A 1 117 ? 15.289 2.787 -23.676 1.00 93.81 117 VAL A C 1
ATOM 926 O O . VAL A 1 117 ? 16.306 2.210 -24.053 1.00 93.81 117 VAL A O 1
ATOM 929 N N . SER A 1 118 ? 15.306 3.646 -22.658 1.00 95.88 118 SER A N 1
ATOM 930 C CA . SER A 1 118 ? 16.502 4.040 -21.922 1.00 95.88 118 SER A CA 1
ATOM 931 C C . SER A 1 118 ? 16.219 4.181 -20.427 1.00 95.88 118 SER A C 1
ATOM 933 O O . SER A 1 118 ? 15.073 4.320 -20.002 1.00 95.88 118 SER A O 1
ATOM 935 N N . VAL A 1 119 ? 17.280 4.183 -19.618 1.00 97.31 119 VAL A N 1
ATOM 936 C CA . VAL A 1 119 ? 17.203 4.469 -18.175 1.00 97.31 119 VAL A CA 1
ATOM 937 C C . VAL A 1 119 ? 16.574 5.841 -17.904 1.00 97.31 119 VAL A C 1
ATOM 939 O O . VAL A 1 119 ? 15.752 5.974 -16.997 1.00 97.31 119 VAL A O 1
ATOM 942 N N . ASP A 1 120 ? 16.914 6.849 -18.706 1.00 97.31 120 ASP A N 1
ATOM 943 C CA . ASP A 1 120 ? 16.389 8.204 -18.529 1.00 97.31 120 ASP A CA 1
ATOM 944 C C . ASP A 1 120 ? 14.896 8.284 -18.867 1.00 97.31 120 ASP A C 1
ATOM 946 O O . ASP A 1 120 ? 14.142 8.962 -18.164 1.00 97.31 120 ASP A O 1
ATOM 950 N N . ASP A 1 121 ? 14.435 7.531 -19.872 1.00 97.12 121 ASP A N 1
ATOM 951 C CA . ASP A 1 121 ? 13.004 7.411 -20.156 1.00 97.12 121 ASP A CA 1
ATOM 952 C C . ASP A 1 121 ? 12.247 6.790 -18.993 1.00 97.12 121 ASP A C 1
ATOM 954 O O . ASP A 1 121 ? 11.185 7.291 -18.632 1.00 97.12 121 ASP A O 1
ATOM 958 N N . VAL A 1 122 ? 12.791 5.728 -18.389 1.00 97.50 122 VAL A N 1
ATOM 959 C CA . VAL A 1 122 ? 12.168 5.081 -17.230 1.00 97.50 122 VAL A CA 1
ATOM 960 C C . VAL A 1 122 ? 11.981 6.102 -16.115 1.00 97.50 122 VAL A C 1
ATOM 962 O O . VAL A 1 122 ? 10.855 6.302 -15.665 1.00 97.50 122 VAL A O 1
ATOM 965 N N . ARG A 1 123 ? 13.045 6.810 -15.719 1.00 97.31 123 ARG A N 1
ATOM 966 C CA . ARG A 1 123 ? 12.973 7.821 -14.651 1.00 97.31 123 ARG A CA 1
ATOM 967 C C . ARG A 1 123 ? 11.966 8.923 -14.962 1.00 97.31 123 ARG A C 1
ATOM 969 O O . ARG A 1 123 ? 11.153 9.275 -14.106 1.00 97.31 123 ARG A O 1
ATOM 976 N N . ARG A 1 124 ? 11.980 9.435 -16.195 1.00 97.50 124 ARG A N 1
ATOM 977 C CA . ARG A 1 124 ? 11.033 10.455 -16.658 1.00 97.50 124 ARG A CA 1
ATOM 978 C C . ARG A 1 124 ? 9.590 9.953 -16.594 1.00 97.50 124 ARG A C 1
ATOM 980 O O . ARG A 1 124 ? 8.742 10.618 -16.016 1.00 97.50 124 ARG A O 1
ATOM 987 N N . ILE A 1 125 ? 9.302 8.761 -17.115 1.00 97.50 125 ILE A N 1
ATOM 988 C CA . ILE A 1 125 ? 7.953 8.168 -17.094 1.00 97.50 125 ILE A CA 1
ATOM 989 C C . ILE A 1 125 ? 7.499 7.888 -15.656 1.00 97.50 125 ILE A C 1
ATOM 991 O O . ILE A 1 125 ? 6.324 8.081 -15.328 1.00 97.50 125 ILE A O 1
ATOM 995 N N . PHE A 1 126 ? 8.416 7.487 -14.773 1.00 95.75 126 PHE A N 1
ATOM 996 C CA . PHE A 1 126 ? 8.113 7.347 -13.355 1.00 95.75 126 PHE A CA 1
ATOM 997 C C . PHE A 1 126 ? 7.698 8.674 -12.721 1.00 95.75 126 PHE A C 1
ATOM 999 O O . PHE A 1 126 ? 6.696 8.714 -12.005 1.00 95.75 126 PHE A O 1
ATOM 1006 N N . ALA A 1 127 ? 8.434 9.750 -12.995 1.00 93.44 127 ALA A N 1
ATOM 1007 C CA . ALA A 1 127 ? 8.137 11.082 -12.484 1.00 93.44 127 ALA A CA 1
ATOM 1008 C C . ALA A 1 127 ? 6.837 11.671 -13.059 1.00 93.44 127 ALA A C 1
ATOM 1010 O O . ALA A 1 127 ? 6.024 12.190 -12.298 1.00 93.44 127 ALA A O 1
ATOM 1011 N N . ASP A 1 128 ? 6.623 11.545 -14.369 1.00 94.38 128 ASP A N 1
ATOM 1012 C CA . ASP A 1 128 ? 5.567 12.265 -15.089 1.00 94.38 128 ASP A CA 1
ATOM 1013 C C . ASP A 1 128 ? 4.232 11.508 -15.135 1.00 94.38 128 ASP A C 1
ATOM 1015 O O . ASP A 1 128 ? 3.174 12.122 -15.282 1.00 94.38 128 ASP A O 1
ATOM 1019 N N . HIS A 1 129 ? 4.259 10.174 -15.041 1.00 93.50 129 HIS A N 1
ATOM 1020 C CA . HIS A 1 129 ? 3.079 9.340 -15.291 1.00 93.50 129 HIS A CA 1
ATOM 1021 C C . HIS A 1 129 ? 2.802 8.329 -14.181 1.00 93.50 129 HIS A C 1
ATOM 1023 O O . HIS A 1 129 ? 1.676 8.249 -13.699 1.00 93.50 129 HIS A O 1
ATOM 1029 N N . ILE A 1 130 ? 3.802 7.562 -13.738 1.00 92.19 130 ILE A N 1
ATOM 1030 C CA . ILE A 1 130 ? 3.556 6.475 -12.776 1.00 92.19 130 ILE A CA 1
ATOM 1031 C C . ILE A 1 130 ? 3.294 7.037 -11.377 1.00 92.19 130 ILE A C 1
ATOM 1033 O O . ILE A 1 130 ? 2.263 6.721 -10.788 1.00 92.19 130 ILE A O 1
ATOM 1037 N N . ARG A 1 131 ? 4.188 7.876 -10.836 1.00 89.38 131 ARG A N 1
ATOM 1038 C CA . ARG A 1 131 ? 4.030 8.439 -9.484 1.00 89.38 131 ARG A CA 1
ATOM 1039 C C . ARG A 1 131 ? 2.754 9.275 -9.340 1.00 89.38 131 ARG A C 1
ATOM 1041 O O . ARG A 1 131 ? 2.032 9.012 -8.382 1.00 89.38 131 ARG A O 1
ATOM 1048 N N . PRO A 1 132 ? 2.414 10.200 -10.262 1.00 88.06 132 PRO A N 1
ATOM 1049 C CA . PRO A 1 132 ? 1.164 10.951 -10.168 1.00 88.06 132 PRO A CA 1
ATOM 1050 C C . PRO A 1 132 ? -0.075 10.048 -10.158 1.00 88.06 132 PRO A C 1
ATOM 1052 O O . PRO A 1 132 ? -0.945 10.220 -9.309 1.00 88.06 132 PRO A O 1
ATOM 1055 N N . SER A 1 133 ? -0.126 9.027 -11.023 1.00 87.25 133 SER A N 1
ATOM 1056 C CA . SER A 1 133 ? -1.240 8.071 -11.017 1.00 87.25 133 SER A CA 1
ATOM 1057 C C . SER A 1 133 ? -1.294 7.232 -9.739 1.00 87.25 133 SER A C 1
ATOM 1059 O O . SER A 1 133 ? -2.375 6.995 -9.217 1.00 87.25 133 SER A O 1
ATOM 1061 N N . LEU A 1 134 ? -0.155 6.800 -9.184 1.00 84.88 134 LEU A N 1
ATOM 1062 C CA . LEU A 1 134 ? -0.148 6.104 -7.891 1.00 84.88 134 LEU A CA 1
ATOM 1063 C C . LEU A 1 134 ? -0.649 7.010 -6.758 1.00 84.88 134 LEU A C 1
ATOM 1065 O O . LEU A 1 134 ? -1.374 6.547 -5.876 1.00 84.88 134 LEU A O 1
ATOM 1069 N N . ASP A 1 135 ? -0.308 8.296 -6.792 1.00 82.19 135 ASP A N 1
ATOM 1070 C CA . ASP A 1 135 ? -0.802 9.291 -5.843 1.00 82.19 135 A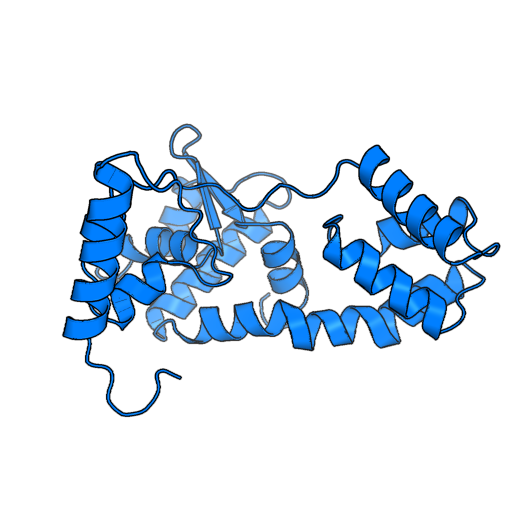SP A CA 1
ATOM 1071 C C . ASP A 1 135 ? -2.331 9.419 -5.883 1.00 82.19 135 ASP A C 1
ATOM 1073 O O . ASP A 1 135 ? -2.981 9.349 -4.833 1.00 82.19 135 ASP A O 1
ATOM 1077 N N . GLU A 1 136 ? -2.901 9.554 -7.079 1.00 81.38 136 GLU A N 1
ATOM 1078 C CA . GLU A 1 136 ? -4.343 9.716 -7.294 1.00 81.38 136 GLU A CA 1
ATOM 1079 C C . GLU A 1 136 ? -5.130 8.420 -7.054 1.00 81.38 136 GLU A C 1
ATOM 1081 O O . GLU A 1 136 ? -6.099 8.415 -6.292 1.00 81.38 136 GLU A O 1
ATOM 1086 N N . ASP A 1 137 ? -4.698 7.310 -7.652 1.00 76.19 137 ASP A N 1
ATOM 1087 C CA . ASP A 1 137 ? -5.473 6.068 -7.692 1.00 76.19 137 ASP A CA 1
ATOM 1088 C C . ASP A 1 137 ? -5.260 5.203 -6.445 1.00 76.19 137 ASP A C 1
ATOM 1090 O O . ASP A 1 137 ? -6.182 4.530 -5.970 1.00 76.19 137 ASP A O 1
ATOM 1094 N N . PHE A 1 138 ? -4.043 5.202 -5.891 1.00 79.44 138 PHE A N 1
ATOM 1095 C CA . PHE A 1 138 ? -3.671 4.295 -4.805 1.00 79.44 138 PHE A CA 1
ATOM 1096 C C . PHE A 1 138 ? -3.502 5.000 -3.472 1.00 79.44 138 PHE A C 1
ATOM 1098 O O . PHE A 1 138 ? -3.996 4.496 -2.462 1.00 79.44 138 PHE A O 1
ATOM 1105 N N . TYR A 1 139 ? -2.810 6.133 -3.420 1.00 85.06 139 TYR A N 1
ATOM 1106 C CA . TYR A 1 139 ? -2.474 6.760 -2.146 1.00 85.06 139 TYR A CA 1
ATOM 1107 C C . TYR A 1 139 ? -3.593 7.650 -1.590 1.00 85.06 139 TYR A C 1
ATOM 1109 O O . TYR A 1 139 ? -3.742 7.737 -0.367 1.00 85.06 139 TYR A O 1
ATOM 1117 N N . ALA A 1 140 ? -4.469 8.195 -2.440 1.00 84.38 140 ALA A N 1
ATOM 1118 C CA . ALA A 1 140 ? -5.649 8.961 -2.021 1.00 84.38 140 ALA A CA 1
ATOM 1119 C C . ALA A 1 140 ? -6.587 8.183 -1.073 1.00 84.38 140 ALA A C 1
ATOM 1121 O O . ALA A 1 140 ? -7.284 8.766 -0.232 1.00 84.38 140 ALA A O 1
ATOM 1122 N N . GLN A 1 141 ? -6.589 6.847 -1.138 1.00 83.44 141 GLN A N 1
ATOM 1123 C CA . GLN A 1 141 ? -7.373 6.027 -0.213 1.00 83.44 141 GLN A CA 1
ATOM 1124 C C . GLN A 1 141 ? -6.881 6.151 1.239 1.00 83.44 141 GLN A C 1
ATOM 1126 O O . GLN A 1 141 ? -7.688 6.072 2.165 1.00 83.44 141 GLN A O 1
ATOM 1131 N N . PHE A 1 142 ? -5.578 6.349 1.457 1.00 88.12 142 PHE A N 1
ATOM 1132 C CA . PHE A 1 142 ? -5.018 6.536 2.794 1.00 88.12 142 PHE A CA 1
ATOM 1133 C C . PHE A 1 142 ? -5.360 7.921 3.338 1.00 88.12 142 PHE A C 1
ATOM 1135 O O . PHE A 1 142 ? -5.649 8.050 4.525 1.00 88.12 142 PHE A O 1
ATOM 1142 N N . ASP A 1 143 ? -5.439 8.933 2.471 1.00 88.62 143 ASP A N 1
ATOM 1143 C CA . ASP A 1 143 ? -5.966 10.249 2.844 1.00 88.62 143 ASP A CA 1
ATOM 1144 C C . ASP A 1 143 ? -7.442 10.161 3.225 1.00 88.62 143 ASP A C 1
ATOM 1146 O O . ASP A 1 143 ? -7.846 10.690 4.258 1.00 88.62 143 ASP A O 1
ATOM 1150 N N . THR A 1 144 ? -8.236 9.419 2.451 1.00 86.25 144 THR A N 1
ATOM 1151 C CA . THR A 1 144 ? -9.647 9.166 2.765 1.00 86.25 144 THR A CA 1
ATOM 1152 C C . THR A 1 144 ? -9.804 8.485 4.122 1.00 86.25 144 THR A C 1
ATOM 1154 O O . THR A 1 144 ? -10.624 8.926 4.921 1.00 86.25 144 THR A O 1
ATOM 1157 N N . ARG A 1 145 ? -9.014 7.442 4.415 1.00 86.69 145 ARG A N 1
ATOM 1158 C CA . ARG A 1 145 ? -9.037 6.752 5.718 1.00 86.69 145 ARG A CA 1
ATOM 1159 C C . ARG A 1 145 ? -8.610 7.678 6.852 1.00 86.69 145 ARG A C 1
ATOM 1161 O O . ARG A 1 145 ? -9.345 7.818 7.818 1.00 86.69 145 ARG A O 1
ATOM 1168 N N . MET A 1 146 ? -7.483 8.372 6.696 1.00 89.56 146 MET A N 1
ATOM 1169 C CA . MET A 1 146 ? -6.967 9.313 7.693 1.00 89.56 146 MET A CA 1
ATOM 1170 C C . MET A 1 146 ? -7.970 10.437 7.962 1.00 89.56 146 MET A C 1
ATOM 1172 O O . MET A 1 146 ? -8.109 10.892 9.091 1.00 89.56 146 MET A O 1
ATOM 1176 N N . ASN A 1 147 ? -8.716 10.876 6.947 1.00 89.19 147 ASN A N 1
ATOM 1177 C CA . ASN A 1 147 ? -9.707 11.932 7.097 1.00 89.19 147 ASN A CA 1
ATOM 1178 C C . ASN A 1 147 ? -10.960 11.533 7.881 1.00 89.19 147 ASN A C 1
ATOM 1180 O O . ASN A 1 147 ? -11.660 12.441 8.318 1.00 89.19 147 ASN A O 1
ATOM 1184 N N . ARG A 1 148 ? -11.199 10.234 8.105 1.00 86.00 148 ARG A N 1
ATOM 1185 C CA . ARG A 1 148 ? -12.310 9.721 8.929 1.00 86.00 148 ARG A CA 1
ATOM 1186 C C . ARG A 1 148 ? -12.075 9.866 10.430 1.00 86.00 148 ARG A C 1
ATOM 1188 O O . ARG A 1 148 ? -13.017 9.700 11.192 1.00 86.00 148 ARG A O 1
ATOM 1195 N N . PHE A 1 149 ? -10.837 10.116 10.842 1.00 86.06 149 PHE A N 1
ATOM 1196 C CA . PHE A 1 149 ? -10.501 10.363 12.236 1.00 86.06 149 PHE A CA 1
ATOM 1197 C C . PHE A 1 149 ? -11.010 11.749 12.631 1.00 86.06 149 PHE A C 1
ATOM 1199 O O . PHE A 1 149 ? -10.842 12.713 11.868 1.00 86.06 149 PHE A O 1
ATOM 1206 N N . GLU A 1 150 ? -11.577 11.846 13.832 1.00 86.75 150 GLU A N 1
ATOM 1207 C CA . GLU A 1 150 ? -11.888 13.126 14.460 1.00 86.75 150 GLU A CA 1
ATOM 1208 C C . GLU A 1 150 ? -10.612 13.957 14.638 1.00 86.75 150 GLU A C 1
ATOM 1210 O O . GLU A 1 150 ? -9.493 13.449 14.554 1.00 86.75 150 GLU A O 1
ATOM 1215 N N . THR A 1 151 ? -10.749 15.266 14.848 1.00 86.12 151 THR A N 1
ATOM 1216 C CA . THR A 1 151 ? -9.586 16.176 14.832 1.00 86.12 151 THR A CA 1
ATOM 1217 C C . THR A 1 151 ? -8.518 15.793 15.866 1.00 86.12 151 THR A C 1
ATOM 1219 O O . THR A 1 151 ? -7.331 15.811 15.535 1.00 86.12 151 THR A O 1
ATOM 1222 N N . ALA A 1 152 ? -8.931 15.407 17.078 1.00 85.56 152 ALA A N 1
ATOM 1223 C CA . ALA A 1 152 ? -8.027 14.956 18.138 1.00 85.56 152 ALA A CA 1
ATOM 1224 C C . ALA A 1 152 ? -7.330 13.636 17.762 1.00 85.56 152 ALA A C 1
ATOM 1226 O O . ALA A 1 152 ? -6.099 13.570 17.731 1.00 85.56 152 ALA A O 1
ATOM 1227 N N . ASP A 1 153 ? -8.100 12.627 17.350 1.00 89.19 153 ASP A N 1
ATOM 1228 C CA . ASP A 1 153 ? -7.574 11.321 16.936 1.00 89.19 153 ASP A CA 1
ATOM 1229 C C . ASP A 1 153 ? -6.631 11.434 15.742 1.00 89.19 153 ASP A C 1
ATOM 1231 O O . ASP A 1 153 ? -5.604 10.767 15.676 1.00 89.19 153 ASP A O 1
ATOM 1235 N N . LYS A 1 154 ? -6.931 12.326 14.797 1.00 91.06 154 LYS A N 1
ATOM 1236 C CA . LYS A 1 154 ? -6.092 12.581 13.625 1.00 91.06 154 LYS A CA 1
ATOM 1237 C C . LYS A 1 154 ? -4.743 13.183 14.013 1.00 91.06 154 LYS A C 1
ATOM 1239 O O . LYS A 1 154 ? -3.738 12.879 13.367 1.00 91.06 154 LYS A O 1
ATOM 1244 N N . ALA A 1 155 ? -4.702 14.037 15.036 1.00 90.44 155 ALA A N 1
ATOM 1245 C CA . ALA A 1 155 ? -3.452 14.576 15.562 1.00 90.44 155 ALA A CA 1
ATOM 1246 C C . ALA A 1 155 ? -2.616 13.466 16.220 1.00 90.44 155 ALA A C 1
ATOM 1248 O O . ALA A 1 155 ? -1.460 13.278 15.837 1.00 90.44 155 ALA A O 1
ATOM 1249 N N . MET A 1 156 ? -3.228 12.657 17.092 1.00 93.00 156 MET A N 1
ATOM 1250 C CA . MET A 1 156 ? -2.574 11.494 17.707 1.00 93.00 156 MET A CA 1
ATOM 1251 C C . MET A 1 156 ? -2.061 10.499 16.662 1.00 93.00 156 MET A C 1
ATOM 1253 O O . MET A 1 156 ? -0.900 10.093 16.700 1.00 93.00 156 MET A O 1
ATOM 1257 N N . ALA A 1 157 ? -2.893 10.161 15.674 1.00 93.38 157 ALA A N 1
ATOM 1258 C CA . ALA A 1 157 ? -2.540 9.284 14.565 1.00 93.38 157 ALA A CA 1
ATOM 1259 C C . ALA A 1 157 ? -1.280 9.764 13.839 1.00 93.38 157 ALA A C 1
ATOM 1261 O O . ALA A 1 15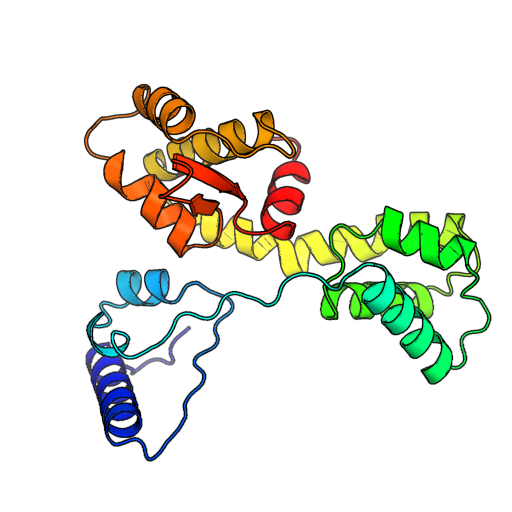7 ? -0.355 8.991 13.590 1.00 93.38 157 ALA A O 1
ATOM 1262 N N . ARG A 1 158 ? -1.222 11.058 13.510 1.00 93.56 158 ARG A N 1
ATOM 1263 C CA . ARG A 1 158 ? -0.067 11.658 12.832 1.00 93.56 158 ARG A CA 1
ATOM 1264 C C . ARG A 1 158 ? 1.184 11.631 13.694 1.00 93.56 158 ARG A C 1
ATOM 1266 O O . ARG A 1 158 ? 2.264 11.402 13.158 1.00 93.56 158 ARG A O 1
ATOM 1273 N N . ASP A 1 159 ? 1.053 11.839 14.995 1.00 93.81 159 ASP A N 1
ATOM 1274 C CA . ASP A 1 159 ? 2.190 11.812 15.907 1.00 93.81 159 ASP A CA 1
ATOM 1275 C C . ASP A 1 159 ? 2.771 10.398 16.053 1.00 93.81 159 ASP A C 1
ATOM 1277 O O . ASP A 1 159 ? 3.992 10.232 15.991 1.00 93.81 159 ASP A O 1
ATOM 1281 N N . VAL A 1 160 ? 1.913 9.373 16.118 1.00 94.94 160 VAL A N 1
ATOM 1282 C CA . VAL A 1 160 ? 2.320 7.959 16.059 1.00 94.94 160 VAL A CA 1
ATOM 1283 C C . VAL A 1 160 ? 3.061 7.662 14.754 1.00 94.94 160 VAL A C 1
ATOM 1285 O O . VAL A 1 160 ? 4.180 7.149 14.780 1.00 94.94 160 VAL A O 1
ATOM 1288 N N . LEU A 1 161 ? 2.489 8.030 13.603 1.00 95.12 161 LEU A N 1
ATOM 1289 C CA . LEU A 1 161 ? 3.124 7.794 12.300 1.00 95.12 161 LEU A CA 1
ATOM 1290 C C . LEU A 1 161 ? 4.445 8.560 12.150 1.00 95.12 161 LEU A C 1
ATOM 1292 O O . LEU A 1 161 ? 5.397 8.033 11.572 1.00 95.12 161 LEU A O 1
ATOM 1296 N N . ARG A 1 162 ? 4.549 9.768 12.718 1.00 94.38 162 ARG A N 1
ATOM 1297 C CA . ARG A 1 162 ? 5.805 10.529 12.767 1.00 94.38 162 ARG A CA 1
ATOM 1298 C C . ARG A 1 162 ? 6.848 9.828 13.635 1.00 94.38 162 ARG A C 1
ATOM 1300 O O . ARG A 1 162 ? 8.015 9.799 13.251 1.00 94.38 162 ARG A O 1
ATOM 1307 N N . CYS A 1 163 ? 6.454 9.268 14.778 1.00 94.62 163 CYS A N 1
ATOM 1308 C CA . CYS A 1 163 ? 7.349 8.497 15.640 1.00 94.62 163 CYS A 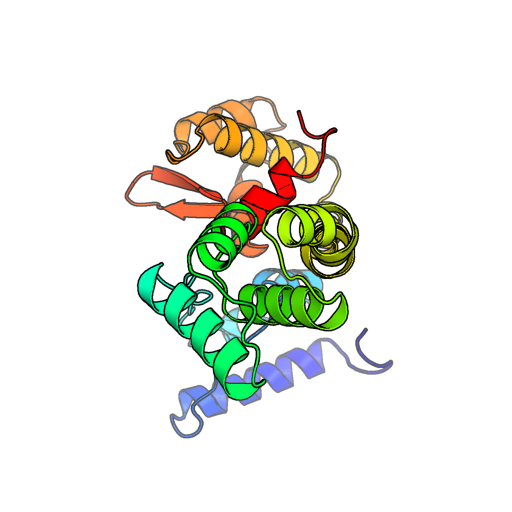CA 1
ATOM 1309 C C . CYS A 1 163 ? 7.915 7.277 14.895 1.00 94.62 163 CYS A C 1
ATOM 1311 O O . CYS A 1 163 ? 9.131 7.112 14.821 1.00 94.62 163 CYS A O 1
ATOM 1313 N N . ILE A 1 164 ? 7.050 6.508 14.227 1.00 95.25 164 ILE A N 1
ATOM 1314 C CA . ILE A 1 164 ? 7.460 5.367 13.395 1.00 95.25 164 ILE A CA 1
ATOM 1315 C C . ILE A 1 164 ? 8.393 5.819 12.263 1.00 95.25 164 ILE A C 1
ATOM 1317 O O . ILE A 1 164 ? 9.417 5.189 12.015 1.00 95.25 164 ILE A O 1
ATOM 1321 N N . ALA A 1 165 ? 8.087 6.933 11.593 1.00 93.38 165 ALA A N 1
ATOM 1322 C CA . ALA A 1 165 ? 8.932 7.460 10.524 1.00 93.38 165 ALA A CA 1
ATOM 1323 C C . ALA A 1 165 ? 10.337 7.861 11.009 1.00 93.38 165 ALA A C 1
ATOM 1325 O O . ALA A 1 165 ? 11.304 7.666 10.276 1.00 93.38 165 ALA A O 1
ATOM 1326 N N . LYS A 1 166 ? 10.464 8.390 12.235 1.00 92.44 166 LYS A N 1
ATOM 1327 C CA . LYS A 1 166 ? 11.761 8.739 12.841 1.00 92.44 166 LYS A CA 1
ATOM 1328 C C . LYS A 1 166 ? 12.625 7.514 13.148 1.00 92.44 166 LYS A C 1
ATOM 1330 O O . LYS A 1 166 ? 13.843 7.629 13.090 1.00 92.44 166 LYS A O 1
ATOM 1335 N N . ALA A 1 167 ? 12.014 6.365 13.438 1.00 90.50 167 ALA A N 1
ATOM 1336 C CA . ALA A 1 167 ? 12.732 5.105 13.645 1.00 90.50 167 ALA A CA 1
ATOM 1337 C C . ALA A 1 167 ? 13.309 4.514 12.338 1.00 90.50 167 ALA A C 1
ATOM 1339 O O . ALA A 1 167 ? 14.194 3.658 12.378 1.00 90.50 167 ALA A O 1
ATOM 1340 N N . GLY A 1 168 ? 12.849 4.986 11.172 1.00 86.88 168 GLY A N 1
ATOM 1341 C CA . GLY A 1 168 ? 13.338 4.547 9.866 1.00 86.88 168 GLY A CA 1
ATOM 1342 C C . GLY A 1 168 ? 12.979 3.089 9.567 1.00 86.88 168 GLY A C 1
ATOM 1343 O O . GLY A 1 168 ? 11.800 2.727 9.490 1.00 86.88 168 GLY A O 1
ATOM 1344 N N . ASP A 1 169 ? 14.000 2.255 9.356 1.00 85.38 169 ASP A N 1
ATOM 1345 C CA . ASP A 1 169 ? 13.838 0.817 9.096 1.00 85.38 169 ASP A CA 1
ATOM 1346 C C . ASP A 1 169 ? 13.679 -0.022 10.371 1.00 85.38 169 ASP A C 1
ATOM 1348 O O . ASP A 1 169 ? 13.114 -1.124 10.336 1.00 85.38 169 ASP A O 1
ATOM 1352 N N . ALA A 1 170 ? 14.102 0.518 11.515 1.00 89.88 170 ALA A N 1
ATOM 1353 C CA . ALA A 1 170 ? 13.830 -0.078 12.813 1.00 89.88 170 ALA A CA 1
ATOM 1354 C C . ALA A 1 170 ? 12.349 0.121 13.201 1.00 89.88 170 ALA A C 1
ATOM 1356 O O . ALA A 1 170 ? 11.712 1.087 12.771 1.00 89.88 170 ALA A O 1
ATOM 1357 N N . PRO A 1 171 ? 11.762 -0.791 13.994 1.00 91.31 171 PRO A N 1
ATOM 1358 C CA . PRO A 1 171 ? 10.450 -0.548 14.572 1.00 91.31 171 PRO A CA 1
ATOM 1359 C C . PRO A 1 171 ? 10.546 0.514 15.673 1.00 91.31 171 PRO A C 1
ATOM 1361 O O . PRO A 1 171 ? 11.546 0.581 16.385 1.00 91.31 171 PRO A O 1
ATOM 1364 N N . ALA A 1 172 ? 9.490 1.307 15.849 1.00 95.44 172 ALA A N 1
ATOM 1365 C CA . ALA A 1 172 ? 9.362 2.165 17.024 1.00 95.44 172 ALA A CA 1
ATOM 1366 C C . ALA A 1 172 ? 8.949 1.319 18.234 1.00 95.44 172 ALA A C 1
ATOM 1368 O O . ALA A 1 172 ? 8.159 0.384 18.087 1.00 95.44 172 ALA A O 1
ATOM 1369 N N . SER A 1 173 ? 9.447 1.635 19.430 1.00 96.06 173 SER A N 1
ATOM 1370 C CA . SER A 1 173 ? 9.009 0.931 20.637 1.00 96.06 173 SER A CA 1
ATOM 1371 C C . SER A 1 173 ? 7.619 1.408 21.075 1.00 96.06 173 SER A C 1
ATOM 1373 O O . SER A 1 173 ? 7.265 2.575 20.895 1.00 96.06 173 SER A O 1
ATOM 1375 N N . LEU A 1 174 ? 6.821 0.533 21.697 1.00 93.75 174 LEU A N 1
ATOM 1376 C CA . LEU A 1 174 ? 5.543 0.933 22.301 1.00 93.75 174 LEU A CA 1
ATOM 1377 C C . LEU A 1 174 ? 5.730 1.984 23.408 1.00 93.75 174 LEU A C 1
ATOM 1379 O O . LEU A 1 174 ? 4.830 2.789 23.634 1.00 93.75 174 LEU A O 1
ATOM 1383 N N . ALA A 1 175 ? 6.900 2.022 24.051 1.00 93.31 175 ALA A N 1
ATOM 1384 C CA . ALA A 1 175 ? 7.245 3.047 25.030 1.00 93.31 175 ALA A CA 1
ATOM 1385 C C . ALA A 1 175 ? 7.395 4.438 24.385 1.00 93.31 175 ALA A C 1
ATOM 1387 O O . ALA A 1 175 ? 6.827 5.404 24.895 1.00 93.31 175 ALA A O 1
ATOM 1388 N N . ASP A 1 176 ? 8.077 4.538 23.238 1.00 94.25 176 ASP A N 1
ATOM 1389 C CA . ASP A 1 176 ? 8.209 5.802 22.495 1.00 94.25 176 ASP A CA 1
ATOM 1390 C C . ASP A 1 176 ? 6.844 6.296 22.005 1.00 94.25 176 ASP A C 1
ATOM 1392 O O . ASP A 1 176 ? 6.517 7.481 22.105 1.00 94.25 176 ASP A O 1
ATOM 1396 N N . ILE A 1 177 ? 6.009 5.369 21.524 1.00 94.50 177 ILE A N 1
ATOM 1397 C CA . ILE A 1 177 ? 4.624 5.658 21.146 1.00 94.50 177 ILE A CA 1
ATOM 1398 C C . ILE A 1 177 ? 3.835 6.196 22.347 1.00 94.50 177 ILE A C 1
ATOM 1400 O O . ILE A 1 177 ? 3.183 7.235 22.232 1.00 94.50 177 ILE A O 1
ATOM 1404 N N . ALA A 1 178 ? 3.917 5.539 23.506 1.00 92.31 178 ALA A N 1
ATOM 1405 C CA . ALA A 1 178 ? 3.228 5.972 24.719 1.00 92.31 178 ALA A CA 1
ATOM 1406 C C . ALA A 1 178 ? 3.692 7.362 25.186 1.00 92.31 178 ALA A C 1
ATOM 1408 O O . ALA A 1 178 ? 2.866 8.178 25.595 1.00 92.31 178 ALA A O 1
ATOM 1409 N N . GLN A 1 179 ? 4.988 7.670 25.074 1.00 92.75 179 GLN A N 1
ATOM 1410 C CA . GLN A 1 179 ? 5.524 8.994 25.397 1.00 92.75 179 GLN A CA 1
ATOM 1411 C C . GLN A 1 179 ? 4.928 10.081 24.495 1.00 92.75 179 GLN A C 1
ATOM 1413 O O . GLN A 1 179 ? 4.524 11.138 24.981 1.00 92.75 179 GLN A O 1
ATOM 1418 N N . VAL A 1 180 ? 4.843 9.818 23.190 1.00 92.44 180 VAL A N 1
ATOM 1419 C CA . VAL A 1 180 ? 4.264 10.752 22.217 1.00 92.44 180 VAL A CA 1
ATOM 1420 C C . VAL A 1 180 ? 2.772 10.976 22.494 1.00 92.44 180 VAL A C 1
ATOM 1422 O O . VAL A 1 180 ? 2.316 12.120 22.560 1.00 92.44 180 VAL A O 1
ATOM 1425 N N . LEU A 1 181 ? 2.022 9.904 22.759 1.00 91.94 181 LEU A N 1
ATOM 1426 C CA . LEU A 1 181 ? 0.605 9.981 23.128 1.00 91.94 181 LEU A CA 1
ATOM 1427 C C . LEU A 1 181 ? 0.375 10.654 24.488 1.00 91.94 181 LEU A C 1
ATOM 1429 O O . LEU A 1 181 ? -0.679 11.246 24.712 1.00 91.94 181 LEU A O 1
ATOM 1433 N N . GLY A 1 182 ? 1.375 10.642 25.372 1.00 88.38 182 GLY A N 1
ATOM 1434 C CA . GLY A 1 182 ? 1.359 11.324 26.666 1.00 88.38 182 GLY A CA 1
ATOM 1435 C C . GLY A 1 182 ? 1.091 12.831 26.588 1.00 88.38 182 GLY A C 1
ATOM 1436 O O . GLY A 1 182 ? 0.662 13.416 27.583 1.00 88.38 182 GLY A O 1
ATOM 1437 N N . SER A 1 183 ? 1.292 13.445 25.418 1.00 85.75 183 SER A N 1
ATOM 1438 C CA . SER A 1 183 ? 1.005 14.862 25.158 1.00 85.75 183 SER A CA 1
ATOM 1439 C C . SER A 1 183 ? -0.466 15.173 24.828 1.00 85.75 183 SER A C 1
ATOM 1441 O O . SER A 1 183 ? -0.853 16.339 24.838 1.00 85.75 183 SER A O 1
ATOM 1443 N N . HIS A 1 184 ? -1.297 14.153 24.587 1.00 87.00 184 HIS A N 1
ATOM 1444 C CA . HIS A 1 184 ? -2.723 14.280 24.236 1.00 87.00 184 HIS A CA 1
ATOM 1445 C C . HIS A 1 184 ? -3.642 14.042 25.441 1.00 87.00 184 HIS A C 1
ATOM 1447 O O . HIS A 1 184 ? -3.173 13.588 26.478 1.00 87.00 184 HIS A O 1
ATOM 1453 N N . ALA A 1 185 ? -4.946 14.322 25.368 1.00 80.38 185 ALA A N 1
ATOM 1454 C CA . ALA A 1 185 ? -5.864 14.072 26.491 1.00 80.38 185 ALA A CA 1
ATOM 1455 C C . ALA A 1 185 ? -5.955 12.571 26.833 1.00 80.38 185 ALA A C 1
ATOM 1457 O O . ALA A 1 185 ? -5.975 11.736 25.938 1.00 80.38 185 ALA A O 1
ATOM 1458 N N . ALA A 1 186 ? -5.994 12.214 28.123 1.00 72.25 186 ALA A N 1
ATOM 1459 C CA . ALA A 1 186 ? -5.931 10.815 28.569 1.00 72.25 186 ALA A CA 1
ATOM 1460 C C . ALA A 1 186 ? -7.130 9.955 28.131 1.00 72.25 186 ALA A C 1
ATOM 1462 O O . ALA A 1 186 ? -6.968 8.753 27.962 1.00 72.25 186 ALA A O 1
ATOM 1463 N N . THR A 1 187 ? -8.302 10.560 27.933 1.00 70.56 187 THR A N 1
ATOM 1464 C CA . THR A 1 187 ? -9.546 9.864 27.567 1.00 70.56 187 THR A CA 1
ATOM 1465 C C . THR A 1 187 ? -9.513 9.223 26.184 1.00 70.56 187 THR A C 1
ATOM 1467 O O . THR A 1 187 ? -10.313 8.332 25.927 1.00 70.56 187 THR A O 1
ATOM 1470 N N . ASP A 1 188 ? -8.578 9.639 25.327 1.00 70.38 188 ASP A N 1
ATOM 1471 C CA . ASP A 1 188 ? -8.624 9.343 23.892 1.00 70.38 188 ASP A CA 1
ATOM 1472 C C . ASP A 1 188 ? -7.406 8.509 23.423 1.00 70.38 188 ASP A C 1
ATOM 1474 O O . ASP A 1 188 ? -7.260 8.195 22.243 1.00 70.38 188 ASP A O 1
ATOM 1478 N N . ARG A 1 189 ? -6.491 8.148 24.340 1.00 82.00 189 ARG A N 1
ATOM 1479 C CA . ARG A 1 189 ? -5.191 7.529 23.998 1.00 82.00 189 ARG A CA 1
ATOM 1480 C C . ARG A 1 189 ? -5.269 6.028 23.743 1.00 82.00 189 ARG A C 1
ATOM 1482 O O . ARG A 1 189 ? -4.494 5.518 22.937 1.00 82.00 189 ARG A O 1
ATOM 1489 N N . ASP A 1 190 ? -6.153 5.325 24.443 1.00 78.94 190 ASP A N 1
ATOM 1490 C CA . ASP A 1 190 ? -6.133 3.857 24.485 1.00 78.94 190 ASP A CA 1
ATOM 1491 C C . ASP A 1 190 ? -6.584 3.230 23.155 1.00 78.94 190 ASP A C 1
ATOM 1493 O O . ASP A 1 190 ? -6.110 2.159 22.769 1.00 78.94 190 ASP A O 1
ATOM 1497 N N . ASP A 1 191 ? -7.428 3.939 22.402 1.00 85.00 191 ASP A N 1
ATOM 1498 C CA . ASP A 1 191 ? -8.034 3.422 21.176 1.00 85.00 191 ASP A CA 1
ATOM 1499 C C . ASP A 1 191 ? -7.236 3.747 19.906 1.00 85.00 191 ASP A C 1
ATOM 1501 O O . ASP A 1 191 ? -7.428 3.094 18.875 1.00 85.00 191 ASP A O 1
ATOM 1505 N N . ILE A 1 192 ? -6.287 4.690 19.950 1.00 91.00 192 ILE A N 1
ATOM 1506 C CA . ILE A 1 192 ? -5.629 5.170 18.725 1.00 91.00 192 ILE A CA 1
ATOM 1507 C C . ILE A 1 192 ? -4.783 4.096 18.033 1.00 91.00 192 ILE A C 1
ATOM 1509 O O . ILE A 1 192 ? -4.810 3.976 16.807 1.00 91.00 192 ILE A O 1
ATOM 1513 N N . ILE A 1 193 ? -4.041 3.288 18.795 1.00 91.81 193 ILE A N 1
ATOM 1514 C CA . ILE A 1 193 ? -3.213 2.211 18.238 1.00 91.81 193 ILE A CA 1
ATOM 1515 C C . ILE A 1 193 ? -4.080 1.097 17.641 1.00 91.81 193 ILE A C 1
ATOM 1517 O O . ILE A 1 193 ? -3.842 0.744 16.481 1.00 91.81 193 ILE A O 1
ATOM 1521 N N . PRO A 1 194 ? -5.108 0.582 18.347 1.00 87.38 194 PRO A N 1
ATOM 1522 C CA . PRO A 1 194 ? -6.104 -0.295 17.743 1.00 87.38 194 PRO A CA 1
ATOM 1523 C C . PRO A 1 194 ? -6.714 0.284 16.462 1.00 87.38 194 PRO A C 1
ATOM 1525 O O . PRO A 1 194 ? -6.707 -0.397 15.440 1.00 87.38 194 PRO A O 1
ATOM 1528 N N . MET A 1 195 ? -7.158 1.545 16.462 1.00 87.06 195 MET A N 1
ATOM 1529 C CA . MET A 1 195 ? -7.759 2.185 15.284 1.00 87.06 195 MET A CA 1
ATOM 1530 C C . MET A 1 195 ? -6.795 2.252 14.095 1.00 87.06 195 MET A C 1
ATOM 1532 O O . MET A 1 195 ? -7.170 1.918 12.970 1.00 87.06 195 MET A O 1
ATOM 1536 N N . LEU A 1 196 ? -5.541 2.647 14.326 1.00 91.00 196 LEU A N 1
ATOM 1537 C CA . LEU A 1 196 ? -4.518 2.685 13.281 1.00 91.00 196 LEU A CA 1
ATOM 1538 C C . LEU A 1 196 ? -4.203 1.293 12.727 1.00 91.00 196 LEU A C 1
ATOM 1540 O O . LEU A 1 196 ? -3.970 1.155 11.524 1.00 91.00 196 LEU A O 1
ATOM 1544 N N . ALA A 1 197 ? -4.169 0.270 13.584 1.00 89.00 197 ALA A N 1
ATOM 1545 C CA . ALA A 1 197 ? -3.922 -1.105 13.165 1.00 89.00 197 ALA A CA 1
ATOM 1546 C C . ALA A 1 197 ? -5.099 -1.651 12.343 1.00 89.00 197 ALA A C 1
ATOM 1548 O O . ALA A 1 197 ? -4.904 -2.272 11.300 1.00 89.00 197 ALA A O 1
ATOM 1549 N N . GLU A 1 198 ? -6.326 -1.362 12.773 1.00 82.81 198 GLU A N 1
ATOM 1550 C CA . GLU A 1 198 ? -7.562 -1.741 12.087 1.00 82.81 198 GLU A CA 1
ATOM 1551 C C . GLU A 1 198 ? -7.703 -1.103 10.701 1.00 82.81 198 GLU A C 1
ATOM 1553 O O . GLU A 1 198 ? -8.108 -1.777 9.750 1.00 82.81 198 GLU A O 1
ATOM 1558 N N . ASP A 1 199 ? -7.321 0.168 10.564 1.00 84.00 199 ASP A N 1
ATOM 1559 C CA . ASP A 1 199 ? -7.352 0.888 9.285 1.00 84.00 199 ASP A CA 1
ATOM 1560 C C . ASP A 1 199 ? -6.131 0.584 8.388 1.00 84.00 199 ASP A C 1
ATOM 1562 O O . ASP A 1 199 ? -6.060 1.035 7.233 1.00 84.00 199 ASP A O 1
ATOM 1566 N N . GLY A 1 200 ? -5.201 -0.239 8.890 1.00 86.06 200 GLY A N 1
ATOM 1567 C CA . GLY A 1 200 ? -4.039 -0.759 8.170 1.00 86.06 200 GLY A CA 1
ATOM 1568 C C . GLY A 1 200 ? -2.854 0.202 8.099 1.00 86.06 200 GLY A C 1
ATOM 1569 O O . GLY A 1 200 ? -1.952 -0.008 7.289 1.00 86.06 200 GLY A O 1
ATOM 1570 N N . PHE A 1 201 ? -2.840 1.258 8.915 1.00 90.69 201 PHE A N 1
ATOM 1571 C CA . PHE A 1 201 ? -1.740 2.220 8.965 1.00 90.69 201 PHE A CA 1
ATOM 1572 C C . PHE A 1 201 ? -0.520 1.679 9.706 1.00 90.69 201 PHE A C 1
ATOM 1574 O O . PHE A 1 201 ? 0.612 1.980 9.318 1.00 90.69 201 PHE A O 1
ATOM 1581 N N . VAL A 1 202 ? -0.736 0.874 10.748 1.00 93.25 202 VAL A N 1
ATOM 1582 C CA . VAL A 1 202 ? 0.338 0.308 11.572 1.00 93.25 202 VAL A CA 1
ATOM 1583 C C . VAL A 1 202 ? 0.197 -1.200 11.737 1.00 93.25 202 VAL A C 1
ATOM 1585 O O . VAL A 1 202 ? -0.891 -1.755 11.623 1.00 93.25 202 VAL A O 1
ATOM 1588 N N . SER A 1 203 ? 1.315 -1.856 12.023 1.00 91.38 203 SER A N 1
ATOM 1589 C CA . SER A 1 203 ? 1.367 -3.224 12.529 1.00 91.38 203 SER A CA 1
ATOM 1590 C C . SER A 1 203 ? 2.004 -3.191 13.909 1.00 91.38 203 SER A C 1
ATOM 1592 O O . SER A 1 203 ? 3.046 -2.556 14.087 1.00 91.38 203 SER A O 1
ATOM 1594 N N . VAL A 1 204 ? 1.385 -3.872 14.870 1.00 92.19 204 VAL A N 1
ATOM 1595 C CA . VAL A 1 204 ? 1.855 -3.947 16.257 1.00 92.19 204 VAL A CA 1
ATOM 1596 C C . VAL A 1 204 ? 2.360 -5.357 16.523 1.00 92.19 204 VAL A C 1
ATOM 1598 O O . VAL A 1 204 ? 1.629 -6.323 16.306 1.00 92.19 204 VAL A O 1
ATOM 1601 N N . ASP A 1 205 ? 3.590 -5.466 17.012 1.00 91.88 205 ASP A N 1
ATOM 1602 C CA . ASP A 1 205 ? 4.128 -6.701 17.568 1.00 91.88 205 ASP A CA 1
ATOM 1603 C C . ASP A 1 205 ? 4.103 -6.606 19.095 1.00 91.88 205 ASP A C 1
ATOM 1605 O O . ASP A 1 205 ? 4.850 -5.840 19.708 1.00 91.88 205 ASP A O 1
ATOM 1609 N N . THR A 1 206 ? 3.211 -7.369 19.723 1.00 88.94 206 THR A N 1
ATOM 1610 C CA . THR A 1 206 ? 3.063 -7.379 21.181 1.00 88.94 206 THR A CA 1
ATOM 1611 C C . THR A 1 206 ? 4.134 -8.205 21.885 1.00 88.94 206 THR A C 1
ATOM 1613 O O . THR A 1 206 ? 4.314 -8.037 23.089 1.00 88.94 206 THR A O 1
ATOM 1616 N N . ARG A 1 207 ? 4.863 -9.076 21.180 1.00 90.69 207 ARG A N 1
ATOM 1617 C CA . ARG A 1 207 ? 5.979 -9.833 21.763 1.00 90.69 207 ARG A CA 1
ATOM 1618 C C . ARG A 1 207 ? 7.217 -8.957 21.844 1.00 90.69 207 ARG A C 1
ATOM 1620 O O . ARG A 1 207 ? 7.817 -8.856 22.908 1.00 90.69 207 ARG A O 1
ATOM 1627 N N . ASP A 1 208 ? 7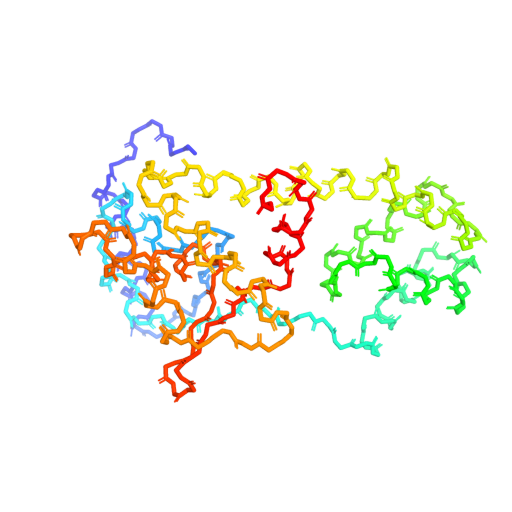.507 -8.255 20.754 1.00 91.75 208 ASP A N 1
ATOM 1628 C CA . ASP A 1 208 ? 8.655 -7.350 20.655 1.00 91.75 208 ASP A CA 1
ATOM 1629 C C . ASP A 1 208 ? 8.350 -5.941 21.190 1.00 91.75 208 ASP A C 1
ATOM 1631 O O . ASP A 1 208 ? 9.213 -5.066 21.170 1.00 91.75 208 ASP A O 1
ATOM 1635 N N . GLN A 1 209 ? 7.117 -5.711 21.656 1.00 94.50 209 GLN A N 1
ATOM 1636 C CA . GLN A 1 209 ? 6.626 -4.423 22.155 1.00 94.50 209 GLN A CA 1
ATOM 1637 C C . GLN A 1 209 ? 6.923 -3.277 21.178 1.00 94.50 209 GLN A C 1
ATOM 1639 O O . GLN A 1 209 ? 7.452 -2.227 21.553 1.00 94.50 209 GLN A O 1
ATOM 1644 N N . SER A 1 210 ? 6.600 -3.488 19.902 1.00 96.06 210 SER A N 1
ATOM 1645 C CA . SER A 1 210 ? 7.041 -2.612 18.822 1.00 96.06 210 SER A CA 1
ATOM 1646 C C . SER A 1 210 ? 5.949 -2.318 17.793 1.00 96.06 210 SER A C 1
ATOM 1648 O O . SER A 1 210 ? 4.982 -3.067 17.643 1.00 96.06 210 SER A O 1
ATOM 1650 N N . VAL A 1 211 ? 6.086 -1.194 17.090 1.00 95.31 211 VAL A N 1
ATOM 1651 C CA . VAL A 1 211 ? 5.131 -0.705 16.090 1.00 95.31 211 VAL A CA 1
ATOM 1652 C C . VAL A 1 211 ? 5.864 -0.328 14.807 1.00 95.31 211 VAL A C 1
ATOM 1654 O O . VAL A 1 211 ? 6.911 0.323 14.820 1.00 95.31 211 VAL A O 1
ATOM 1657 N N . ARG A 1 212 ? 5.295 -0.727 13.668 1.00 95.31 212 ARG A N 1
ATOM 1658 C CA . ARG A 1 212 ? 5.783 -0.411 12.318 1.00 95.31 212 ARG A CA 1
ATOM 1659 C C . ARG A 1 212 ? 4.651 0.146 11.466 1.00 95.31 212 ARG A C 1
ATOM 1661 O O . ARG A 1 212 ? 3.482 -0.008 11.810 1.00 95.31 212 ARG A O 1
ATOM 1668 N N . PHE A 1 213 ? 4.982 0.726 10.313 1.00 93.06 213 PHE A N 1
ATOM 1669 C CA . PHE A 1 213 ? 3.979 0.939 9.268 1.00 93.06 213 PHE A CA 1
ATOM 1670 C C . PHE A 1 213 ? 3.341 -0.401 8.886 1.00 93.06 213 PHE A C 1
ATOM 1672 O O . PHE A 1 213 ? 4.037 -1.407 8.762 1.00 93.06 213 PHE A O 1
ATOM 1679 N N . GLY A 1 214 ? 2.025 -0.404 8.679 1.00 89.25 214 GLY A N 1
ATOM 1680 C CA . GLY A 1 214 ? 1.265 -1.614 8.358 1.00 89.25 214 GLY A CA 1
ATOM 1681 C C . GLY A 1 214 ? 1.644 -2.219 7.006 1.00 89.25 214 GLY A C 1
ATOM 1682 O O . GLY A 1 214 ? 1.443 -3.406 6.773 1.00 89.25 214 GLY A O 1
ATOM 1683 N N . SER A 1 215 ? 2.228 -1.417 6.112 1.00 86.75 215 SER A N 1
ATOM 1684 C CA . SER A 1 215 ? 2.842 -1.892 4.873 1.00 86.75 215 SER A CA 1
ATOM 1685 C C . SER A 1 215 ? 3.855 -0.879 4.321 1.00 86.75 215 SER A C 1
ATOM 1687 O O . SER A 1 215 ? 3.795 0.306 4.676 1.00 86.75 215 SER A O 1
ATOM 1689 N N . PRO A 1 216 ? 4.734 -1.297 3.387 1.00 85.62 216 PRO A N 1
ATOM 1690 C CA . PRO A 1 216 ? 5.589 -0.375 2.639 1.00 85.62 216 PRO A CA 1
ATOM 1691 C C . PRO A 1 216 ? 4.801 0.731 1.925 1.00 85.62 216 PRO A C 1
ATOM 1693 O O . PRO A 1 216 ? 5.254 1.866 1.876 1.00 85.62 216 PRO A O 1
ATOM 1696 N N . LEU A 1 217 ? 3.577 0.447 1.460 1.00 86.06 217 LEU A N 1
ATOM 1697 C CA . LEU A 1 217 ? 2.723 1.443 0.801 1.00 86.06 217 LEU A CA 1
ATOM 1698 C C . LEU A 1 217 ? 2.323 2.583 1.731 1.00 86.06 217 LEU A C 1
ATOM 1700 O O . LEU A 1 217 ? 2.318 3.736 1.309 1.00 86.06 217 LEU A O 1
ATOM 1704 N N . VAL A 1 218 ? 2.005 2.276 2.991 1.00 89.31 218 VAL A N 1
ATOM 1705 C CA . VAL A 1 218 ? 1.679 3.314 3.978 1.00 89.31 218 VAL A CA 1
ATOM 1706 C C . VAL A 1 218 ? 2.912 4.162 4.272 1.00 89.31 218 VAL A C 1
ATOM 1708 O O . VAL A 1 218 ? 2.799 5.382 4.378 1.00 89.31 218 VAL A O 1
ATOM 1711 N N . ARG A 1 219 ? 4.096 3.541 4.349 1.00 89.56 219 ARG A N 1
ATOM 1712 C CA . ARG A 1 219 ? 5.362 4.267 4.501 1.00 89.56 219 ARG A CA 1
ATOM 1713 C C . ARG A 1 219 ? 5.589 5.225 3.325 1.00 89.56 219 ARG A C 1
ATOM 1715 O O . ARG A 1 219 ? 5.833 6.406 3.562 1.00 89.56 219 ARG A O 1
ATOM 1722 N N . THR A 1 220 ? 5.456 4.754 2.084 1.00 86.88 220 THR A N 1
ATOM 1723 C CA . THR A 1 220 ? 5.619 5.595 0.886 1.00 86.88 220 THR A CA 1
ATOM 1724 C C . THR A 1 220 ? 4.597 6.724 0.847 1.00 86.88 220 THR A C 1
ATOM 1726 O O . THR A 1 220 ? 4.971 7.879 0.663 1.00 86.88 220 THR A O 1
ATOM 1729 N N . TRP A 1 221 ? 3.319 6.426 1.100 1.00 89.50 221 TRP A N 1
ATOM 1730 C CA . TRP A 1 221 ? 2.274 7.445 1.204 1.00 89.50 221 TRP A CA 1
ATOM 1731 C C . TRP A 1 221 ? 2.630 8.512 2.242 1.00 89.50 221 TRP A C 1
ATOM 1733 O O . TRP A 1 221 ? 2.535 9.706 1.959 1.00 89.50 221 TRP A O 1
ATOM 1743 N N . TRP A 1 222 ? 3.083 8.103 3.429 1.00 90.19 222 TRP A N 1
ATOM 1744 C CA . TRP A 1 222 ? 3.475 9.031 4.485 1.00 90.19 222 TRP A CA 1
ATOM 1745 C C . TRP A 1 222 ? 4.628 9.947 4.053 1.00 90.19 222 TRP A C 1
ATOM 1747 O O . TRP A 1 222 ? 4.577 11.150 4.303 1.00 90.19 222 TRP A O 1
ATOM 1757 N N . GLN A 1 223 ? 5.631 9.394 3.368 1.00 85.69 223 GLN A N 1
ATOM 1758 C CA . GLN A 1 223 ? 6.811 10.123 2.892 1.00 85.69 223 GLN A CA 1
ATOM 1759 C C . GLN A 1 223 ? 6.529 11.025 1.679 1.00 85.69 223 GLN A C 1
ATOM 1761 O O . GLN A 1 223 ? 7.192 12.049 1.527 1.00 85.69 223 GLN A O 1
ATOM 1766 N N . SER A 1 224 ? 5.544 10.678 0.844 1.00 78.38 224 SER A N 1
ATOM 1767 C CA . SER A 1 224 ? 5.200 11.412 -0.386 1.00 78.38 224 SER A CA 1
ATOM 1768 C C . SER A 1 224 ? 4.646 12.822 -0.145 1.00 78.38 224 SER A C 1
ATOM 1770 O O . SER A 1 224 ? 4.679 13.663 -1.042 1.00 78.38 224 SER A O 1
ATOM 1772 N N . LYS A 1 225 ? 4.125 13.115 1.056 1.00 72.00 225 LYS A N 1
ATOM 1773 C CA . LYS A 1 225 ? 3.439 14.383 1.340 1.00 72.00 225 LYS A CA 1
ATOM 1774 C C . LYS A 1 225 ? 4.351 15.353 2.118 1.00 72.00 225 LYS A C 1
ATOM 1776 O O . LYS A 1 225 ? 4.637 15.105 3.291 1.00 72.00 225 LYS A O 1
ATOM 1781 N N . PRO A 1 226 ? 4.753 16.501 1.529 1.00 51.53 226 PRO A N 1
ATOM 1782 C CA . PRO A 1 226 ? 5.725 17.425 2.131 1.00 51.53 226 PRO A CA 1
ATOM 1783 C C . PRO A 1 226 ? 5.235 18.133 3.408 1.00 51.53 226 PRO A C 1
ATOM 1785 O O . PRO A 1 226 ? 6.052 18.537 4.229 1.00 51.53 226 PRO A O 1
ATOM 1788 N N . TYR A 1 227 ? 3.921 18.226 3.634 1.00 46.53 227 TYR A N 1
ATOM 1789 C CA . TYR A 1 227 ? 3.317 18.931 4.781 1.00 46.53 227 TYR A CA 1
ATOM 1790 C C . TYR A 1 227 ? 3.108 18.061 6.036 1.00 46.53 227 TYR A C 1
ATOM 1792 O O . TYR A 1 227 ? 2.288 18.387 6.891 1.00 46.53 227 TYR A O 1
ATOM 1800 N N . ARG A 1 228 ? 3.792 16.914 6.132 1.00 50.62 228 ARG A N 1
ATOM 1801 C CA . ARG A 1 228 ? 3.702 15.984 7.279 1.00 50.62 228 ARG A CA 1
ATOM 1802 C C . ARG A 1 228 ? 5.001 15.872 8.086 1.00 50.62 228 ARG A C 1
ATOM 1804 O O . ARG A 1 228 ? 5.088 15.028 8.979 1.00 50.62 228 ARG A O 1
ATOM 1811 N N . ARG A 1 229 ? 5.978 16.729 7.770 1.00 40.62 229 ARG A N 1
ATOM 1812 C CA . ARG A 1 229 ? 7.168 16.992 8.587 1.00 40.62 229 ARG A CA 1
ATOM 1813 C C . ARG A 1 229 ? 6.811 17.935 9.727 1.00 40.62 229 ARG A C 1
ATOM 1815 O O . ARG A 1 229 ? 6.163 18.961 9.437 1.00 40.62 229 ARG A O 1
#

Secondary structure (DSSP, 8-state):
-PPTT--HHHHHHHHHHHHHHHHTTS-------SS-HHHHHHHTT--GGGGTTPPPPPPPPPPPHHHHHHHHHHHHHHTT-----HHHHHHHHHH-S---HHHHHHHHHHHHHTT--SHHHHHHHIIIIIHHHIIIIIIHHHHHHHHTS-HHHHHHHHHHHHHHHHHTTSPEEHHHHHHHHTTS-GGGSTTHHHHHHHTTSEEEETTTTEEEESSHHHHHHHHH-GGG-

Foldseek 3Di:
DPPPPDALVNVQVVLQVVLVCVVVVPDDDDDDDPFQVVVVCVVSVHDPVSCPPPDDDADDAADDPVRLLVLLVVVCVVVVNPLDDPLLSVLLVVLDLTRHSVLSVLLSVQCVVQVPNDSVSSVVSSVPPSVVCCVVPPLVVVVVLLVPDDPQLSVLLLQLLVQQVVCPPDFRALVSSVVSLVVGDPVRSPCSVVSCVSRQQWDADPVRNTIHGSGSSSVCSCVVDPVSD

pLDDT: mean 86.88, std 10.99, range [40.62, 97.94]

Organism: Rhodopseudomonas palustris (NCBI:txid1076)